Protein 3RLK (pdb70)

Foldseek 3Di:
DDDDDDDFWADDDFADAKAKAPAWWWDFDAFPAAADPVRNATATATHTDDIDIFRHDVVSFFDQDAALCVVVLPVPAAFTHTPDPFKHWADLPVCFDPVVVVPPLFPKHWYFYDDDVRDIFIWGQAPSGRTTGGSCQQRDRPQQKTFMWGATHCPPNSDDDSDNVPHGCVRINTRGIDRTDGD

Structure (mmCIF, N/CA/C/O backbone):
data_3RLK
#
_entry.id   3RLK
#
_cell.length_a   44.010
_cell.length_b   49.120
_cell.length_c   44.260
_cell.angle_alpha   90.00
_cell.angle_beta   118.41
_cell.angle_gamma   90.00
#
_symmetry.space_group_name_H-M   'P 1 21 1'
#
loop_
_entity.id
_entity.type
_entity.pdbx_description
1 polymer 'A1 protein'
2 non-polymer 'TETRAETHYLENE GLYCOL'
3 water water
#
loop_
_atom_site.group_PDB
_atom_site.id
_atom_site.type_symbol
_atom_site.label_atom_id
_atom_site.label_alt_id
_atom_site.label_comp_id
_atom_site.label_asym_id
_atom_site.label_entity_id
_atom_site.label_seq_id
_atom_site.pdbx_PDB_ins_code
_atom_site.Cartn_x
_atom_site.Cartn_y
_atom_site.Cartn_z
_atom_site.occupancy
_atom_site.B_iso_or_equiv
_atom_site.auth_seq_id
_atom_site.auth_comp_id
_atom_site.auth_asym_id
_atom_site.auth_atom_id
_atom_site.pdbx_PDB_model_num
ATOM 1 N N . PRO A 1 10 ? -0.052 -28.657 14.936 1.00 32.85 146 PRO A N 1
ATOM 2 C CA . PRO A 1 10 ? -0.795 -27.502 14.355 1.00 32.28 146 PRO A CA 1
ATOM 3 C C . PRO A 1 10 ? 0.166 -26.639 13.568 1.00 30.66 146 PRO A C 1
ATOM 4 O O . PRO A 1 10 ? 1.231 -26.309 14.108 1.00 30.91 146 PRO A O 1
ATOM 8 N N . ASP A 1 11 ? -0.174 -26.302 12.312 1.00 29.21 147 ASP A N 1
ATOM 9 C CA . ASP A 1 11 ? 0.698 -25.483 11.425 1.00 28.43 147 ASP A CA 1
ATOM 10 C C . ASP A 1 11 ? 1.062 -24.137 12.032 1.00 26.30 147 ASP A C 1
ATOM 11 O O . ASP A 1 11 ? 0.311 -23.619 12.868 1.00 26.08 147 ASP A O 1
ATOM 16 N N . PRO A 1 12 ? 2.211 -23.543 11.622 1.00 24.37 148 PRO A N 1
ATOM 17 C CA . PRO A 1 12 ? 2.409 -22.178 12.146 1.00 23.52 148 PRO A CA 1
ATOM 18 C C . PRO A 1 12 ? 1.500 -21.211 11.434 1.00 21.99 148 PRO A C 1
ATOM 19 O O . PRO A 1 12 ? 1.038 -21.491 10.303 1.00 19.88 148 PRO A O 1
ATOM 23 N N . VAL A 1 13 ? 1.267 -20.100 12.124 1.00 22.70 149 VAL A N 1
ATOM 24 C CA . VAL A 1 13 ? 0.459 -18.986 11.665 1.00 23.18 149 VAL A CA 1
ATOM 25 C C . VAL A 1 13 ? 1.177 -18.363 10.479 1.00 23.19 149 VAL A C 1
ATOM 26 O O . VAL A 1 13 ? 2.430 -18.246 10.451 1.00 20.82 149 VAL A O 1
ATOM 30 N N . ILE A 1 14 ? 0.377 -18.031 9.466 1.00 23.54 150 ILE A N 1
ATOM 31 C CA . ILE A 1 14 ? 0.893 -17.371 8.299 1.00 23.55 150 ILE A CA 1
ATOM 32 C C . ILE A 1 14 ? 1.009 -15.867 8.639 1.00 23.97 150 ILE A C 1
ATOM 33 O O . ILE A 1 14 ? 0.018 -15.223 9.037 1.00 23.18 150 ILE A O 1
ATOM 38 N N . PRO A 1 15 ? 2.236 -15.325 8.564 1.00 24.05 151 PRO A N 1
ATOM 39 C CA . PRO A 1 15 ? 2.428 -13.856 8.704 1.00 24.14 151 PRO A CA 1
ATOM 40 C C . PRO A 1 15 ? 1.727 -13.027 7.608 1.00 23.48 151 PRO A C 1
ATOM 41 O O . PRO A 1 15 ? 1.602 -13.495 6.470 1.00 23.77 151 PRO A O 1
ATOM 45 N N . ASP A 1 16 ? 1.287 -11.811 7.942 1.00 21.53 152 ASP A N 1
ATOM 46 C CA . ASP A 1 16 ? 0.776 -10.871 6.940 1.00 22.09 152 ASP A CA 1
ATOM 47 C C . ASP A 1 16 ? 1.955 -10.376 6.102 1.00 20.24 152 ASP A C 1
ATOM 48 O O . ASP A 1 16 ? 3.038 -10.232 6.625 1.00 20.18 152 ASP A O 1
ATOM 53 N N . PRO A 1 17 ? 1.758 -10.250 4.797 1.00 20.11 153 PRO A N 1
ATOM 54 C CA . PRO A 1 17 ? 2.829 -9.911 3.828 1.00 18.58 153 PRO A CA 1
ATOM 55 C C . PRO A 1 17 ? 3.217 -8.456 3.964 1.00 16.95 153 PRO A C 1
ATOM 56 O O . PRO A 1 17 ? 2.406 -7.645 4.404 1.00 16.19 153 PRO A O 1
ATOM 60 N N . PRO A 1 18 ? 4.479 -8.111 3.644 1.00 15.40 154 PRO A N 1
ATOM 61 C CA . PRO A 1 18 ? 4.934 -6.754 3.920 1.00 15.68 154 PRO A CA 1
ATOM 62 C C . PRO A 1 18 ? 4.310 -5.804 2.901 1.00 16.11 154 PRO A C 1
ATOM 63 O O . PRO A 1 18 ? 3.750 -6.237 1.872 1.00 17.58 154 PRO A O 1
ATOM 67 N N . ILE A 1 19 ? 4.408 -4.511 3.181 1.00 15.38 155 ILE A N 1
ATOM 68 C CA . ILE A 1 19 ? 3.888 -3.478 2.281 1.00 14.86 155 ILE A CA 1
ATOM 69 C C . ILE A 1 19 ? 5.025 -2.938 1.402 1.00 16.38 155 ILE A C 1
ATOM 70 O O . ILE A 1 19 ? 6.128 -2.714 1.911 1.00 16.12 155 ILE A O 1
ATOM 75 N N . ASP A 1 20 ? 4.783 -2.748 0.105 1.00 17.19 156 ASP A N 1
ATOM 76 C CA . ASP A 1 20 ? 5.882 -2.320 -0.779 1.00 18.27 156 ASP A CA 1
ATOM 77 C C . ASP A 1 20 ? 5.787 -0.836 -1.154 1.00 17.48 156 ASP A C 1
ATOM 78 O O . ASP A 1 20 ? 4.701 -0.335 -1.351 1.00 17.11 156 ASP A O 1
ATOM 83 N N . PRO A 1 21 ? 6.940 -0.138 -1.247 1.00 16.97 157 PRO A N 1
ATOM 84 C CA . PRO A 1 21 ? 6.794 1.264 -1.591 1.00 18.34 157 PRO A CA 1
ATOM 85 C C . PRO A 1 21 ? 6.289 1.413 -3.034 1.00 19.42 157 PRO A C 1
ATOM 86 O O . PRO A 1 21 ? 6.494 0.502 -3.816 1.00 20.83 157 PRO A O 1
ATOM 90 N N . PRO A 1 22 ? 5.583 2.510 -3.359 1.00 20.09 158 PRO A N 1
ATOM 91 C CA . PRO A 1 22 ? 5.094 2.772 -4.717 1.00 21.05 158 PRO A CA 1
ATOM 92 C C . PRO A 1 22 ? 6.318 3.092 -5.604 1.00 21.60 158 PRO A C 1
ATOM 93 O O . PRO A 1 22 ? 7.380 3.488 -5.108 1.00 21.98 158 PRO A O 1
ATOM 97 N N . PRO A 1 23 ? 6.188 2.903 -6.923 1.00 22.26 159 PRO A N 1
ATOM 98 C CA . PRO A 1 23 ? 7.391 3.196 -7.722 1.00 20.93 159 PRO A CA 1
ATOM 99 C C . PRO A 1 23 ? 7.616 4.689 -7.808 1.00 18.98 159 PRO A C 1
ATOM 100 O O . PRO A 1 23 ? 6.699 5.481 -7.587 1.00 18.00 159 PRO A O 1
ATOM 104 N N . GLY A 1 24 ? 8.824 5.049 -8.184 1.00 17.99 160 GLY A N 1
ATOM 105 C CA . GLY A 1 24 ? 9.157 6.454 -8.351 1.00 16.04 160 GLY A CA 1
ATOM 106 C C . GLY A 1 24 ? 8.812 6.832 -9.782 1.00 17.07 160 GLY A C 1
ATOM 107 O O . GLY A 1 24 ? 8.826 5.996 -10.689 1.00 16.60 160 GLY A O 1
ATOM 108 N N . THR A 1 25 ? 8.521 8.114 -9.960 1.00 17.21 161 THR A N 1
ATOM 109 C CA . THR A 1 25 ? 8.248 8.678 -11.273 1.00 17.46 161 THR A CA 1
ATOM 110 C C . THR A 1 25 ? 9.347 9.572 -11.821 1.00 17.07 161 THR A C 1
ATOM 111 O O . THR A 1 25 ? 9.152 10.217 -12.872 1.00 18.86 161 THR A O 1
ATOM 115 N N . GLY A 1 26 ? 10.481 9.643 -11.123 1.00 15.83 162 GLY A N 1
ATOM 116 C CA . GLY A 1 26 ? 11.606 10.513 -11.598 1.00 14.94 162 GLY A CA 1
ATOM 117 C C . GLY A 1 26 ? 12.881 10.229 -10.845 1.00 15.18 162 GLY A C 1
ATOM 118 O O . GLY A 1 26 ? 13.030 9.190 -10.185 1.00 13.32 162 GLY A O 1
ATOM 119 N N . LYS A 1 27 ? 13.813 11.170 -10.903 1.00 15.37 163 LYS A N 1
ATOM 120 C CA . LYS A 1 27 ? 15.106 11.018 -10.151 1.00 14.49 163 LYS A CA 1
ATOM 121 C C . LYS A 1 27 ? 15.280 12.332 -9.341 1.00 13.03 163 LYS A C 1
ATOM 122 O O . LYS A 1 27 ? 14.694 13.394 -9.657 1.00 14.52 163 LYS A O 1
ATOM 128 N N . TYR A 1 28 ? 16.091 12.265 -8.313 1.00 11.62 164 TYR A N 1
ATOM 129 C CA . TYR A 1 28 ? 16.344 13.433 -7.441 1.00 10.92 164 TYR A CA 1
ATOM 130 C C . TYR A 1 28 ? 17.761 13.281 -6.870 1.00 11.58 164 TYR A C 1
ATOM 131 O O . TYR A 1 28 ? 18.079 12.297 -6.162 1.00 11.00 164 TYR A O 1
ATOM 140 N N . THR A 1 29 ? 18.609 14.269 -7.146 1.00 12.84 165 THR A N 1
ATOM 141 C CA . THR A 1 29 ? 19.984 14.278 -6.614 1.00 14.12 165 THR A CA 1
ATOM 142 C C . THR A 1 29 ? 19.980 14.587 -5.122 1.00 14.01 165 THR A C 1
ATOM 143 O O . THR A 1 29 ? 19.317 15.564 -4.696 1.00 13.45 165 THR A O 1
ATOM 147 N N . CYS A 1 30 ? 20.639 13.737 -4.335 1.00 13.41 166 CYS A N 1
ATOM 148 C CA . CYS A 1 30 ? 20.776 13.960 -2.910 1.00 14.16 166 CYS A CA 1
ATOM 149 C C . CYS A 1 30 ? 21.347 15.367 -2.695 1.00 12.53 166 CYS A C 1
ATOM 150 O O . CYS A 1 30 ? 22.401 15.716 -3.256 1.00 12.07 166 CYS A O 1
ATOM 153 N N . PRO A 1 31 ? 20.640 16.206 -1.956 1.00 13.08 167 PRO A N 1
ATOM 154 C CA . PRO A 1 31 ? 20.981 17.606 -1.892 1.00 12.73 167 PRO A CA 1
ATOM 155 C C . PRO A 1 31 ? 22.047 17.966 -0.856 1.00 13.71 167 PRO A C 1
ATOM 156 O O . PRO A 1 31 ? 22.368 19.130 -0.685 1.00 17.33 167 PRO A O 1
ATOM 160 N N . PHE A 1 32 ? 22.610 16.976 -0.183 1.00 10.65 168 PHE A N 1
ATOM 161 C CA . PHE A 1 32 ? 23.712 17.184 0.732 1.00 10.31 168 PHE A CA 1
ATOM 162 C C . PHE A 1 32 ? 24.883 16.365 0.276 1.00 10.42 168 PHE A C 1
ATOM 163 O O . PHE A 1 32 ? 24.714 15.456 -0.567 1.00 10.29 168 PHE A O 1
ATOM 171 N N . ALA A 1 33 ? 26.070 16.744 0.766 1.00 11.08 169 ALA A N 1
ATOM 172 C CA . ALA A 1 33 ? 27.274 16.026 0.426 1.00 10.45 169 ALA A CA 1
ATOM 173 C C . ALA A 1 33 ? 27.109 14.560 0.807 1.00 8.89 169 ALA A C 1
ATOM 174 O O . ALA A 1 33 ? 26.526 14.169 1.874 1.00 9.93 169 ALA A O 1
ATOM 176 N N . ILE A 1 34 ? 27.632 13.706 -0.058 1.00 11.00 170 ILE A N 1
ATOM 177 C CA . ILE A 1 34 ? 27.672 12.265 0.245 1.00 8.34 170 ILE A CA 1
ATOM 178 C C . ILE A 1 34 ? 29.139 11.680 0.320 1.00 10.82 170 ILE A C 1
ATOM 179 O O . ILE A 1 34 ? 30.020 12.273 -0.283 1.00 9.16 170 ILE A O 1
ATOM 184 N N . TRP A 1 35 ? 29.319 10.541 1.050 1.00 10.79 171 TRP A N 1
ATOM 185 C CA . TRP A 1 35 ? 30.651 10.154 1.541 1.00 10.02 171 TRP A CA 1
ATOM 186 C C . TRP A 1 35 ? 30.785 8.672 1.496 1.00 10.77 171 TRP A C 1
ATOM 187 O O . TRP A 1 35 ? 29.774 7.972 1.493 1.00 11.87 171 TRP A O 1
ATOM 198 N N . SER A 1 36 ? 32.058 8.223 1.506 1.00 11.57 172 SER A N 1
ATOM 199 C CA . SER A 1 36 ? 32.396 6.791 1.702 1.00 12.10 172 SER A CA 1
ATOM 200 C C . SER A 1 36 ? 33.131 6.740 3.047 1.00 11.01 172 SER A C 1
ATOM 201 O O . SER A 1 36 ? 34.091 7.523 3.271 1.00 12.75 172 SER A O 1
ATOM 204 N N . LEU A 1 37 ? 32.682 5.874 3.963 1.00 10.02 173 LEU A N 1
ATOM 205 C CA . LEU A 1 37 ? 33.325 5.644 5.222 1.00 10.74 173 LEU A CA 1
ATOM 206 C C . LEU A 1 37 ? 33.817 4.166 5.301 1.00 12.66 173 LEU A C 1
ATOM 207 O O . LEU A 1 37 ? 33.052 3.301 5.635 1.00 13.50 173 LEU A O 1
ATOM 212 N N . GLU A 1 38 ? 35.087 3.893 4.952 1.00 12.07 174 GLU A N 1
ATOM 213 C CA . GLU A 1 38 ? 35.561 2.506 4.939 1.00 14.43 174 GLU A CA 1
ATOM 214 C C . GLU A 1 38 ? 36.904 2.369 5.632 1.00 13.50 174 GLU A C 1
ATOM 215 O O . GLU A 1 38 ? 37.142 1.335 6.271 1.00 14.71 174 GLU A O 1
ATOM 221 N N . GLU A 1 39 ? 37.739 3.391 5.510 1.00 15.15 175 GLU A N 1
ATOM 222 C CA . GLU A 1 39 ? 39.081 3.405 6.118 1.00 17.16 175 GLU A CA 1
ATOM 223 C C . GLU A 1 39 ? 38.927 3.750 7.586 1.00 16.23 175 GLU A C 1
ATOM 224 O O . GLU A 1 39 ? 38.226 4.728 7.945 1.00 14.85 175 GLU A O 1
ATOM 230 N N . VAL A 1 40 ? 39.543 2.951 8.447 1.00 14.01 176 VAL A N 1
ATOM 231 C CA . VAL A 1 40 ? 39.435 3.243 9.874 1.00 14.01 176 VAL A CA 1
ATOM 232 C C . VAL A 1 40 ? 40.401 4.300 10.399 1.00 14.94 176 VAL A C 1
ATOM 233 O O . VAL A 1 40 ? 41.641 4.201 10.250 1.00 16.21 176 VAL A O 1
ATOM 237 N N . TYR A 1 41 ? 39.833 5.290 11.064 1.00 14.59 177 TYR A N 1
ATOM 238 C CA . TYR A 1 41 ? 40.595 6.301 11.761 1.00 16.04 177 TYR A CA 1
ATOM 239 C C . TYR A 1 41 ? 40.999 5.890 13.172 1.00 17.45 177 TYR A C 1
ATOM 240 O O . TYR A 1 41 ? 42.175 6.062 13.580 1.00 16.72 177 TYR A O 1
ATOM 249 N N . GLU A 1 42 ? 40.054 5.329 13.931 1.00 16.02 178 GLU A N 1
ATOM 250 C CA . GLU A 1 42 ? 40.383 4.819 15.237 1.00 17.56 178 GLU A CA 1
ATOM 251 C C . GLU A 1 42 ? 39.531 3.561 15.467 1.00 17.13 178 GLU A C 1
ATOM 252 O O . GLU A 1 42 ? 38.331 3.624 15.240 1.00 16.58 178 GLU A O 1
ATOM 258 N N . PRO A 1 43 ? 40.149 2.438 15.901 1.00 17.19 179 PRO A N 1
ATOM 259 C CA . PRO A 1 43 ? 39.462 1.216 16.275 1.00 17.67 179 PRO A CA 1
ATOM 260 C C . PRO A 1 43 ? 38.464 1.466 17.436 1.00 17.55 179 PRO A C 1
ATOM 261 O O . PRO A 1 43 ? 38.642 2.443 18.163 1.00 16.51 179 PRO A O 1
ATOM 265 N N . PRO A 1 44 ? 37.462 0.579 17.603 1.00 16.45 180 PRO A N 1
ATOM 266 C CA . PRO A 1 44 ? 36.598 0.630 18.796 1.00 17.85 180 PRO A CA 1
ATOM 267 C C . PRO A 1 44 ? 37.408 0.534 20.084 1.00 19.11 180 PRO A C 1
ATOM 268 O O . PRO A 1 44 ? 38.469 -0.120 20.143 1.00 18.20 180 PRO A O 1
ATOM 272 N N . THR A 1 45 ? 36.901 1.205 21.093 1.00 18.62 181 THR A N 1
ATOM 273 C CA . THR A 1 45 ? 37.406 1.114 22.450 1.00 21.01 181 THR A CA 1
ATOM 274 C C . THR A 1 45 ? 36.323 0.459 23.326 1.00 22.18 181 THR A C 1
ATOM 275 O O . THR A 1 45 ? 35.198 0.263 22.883 1.00 21.62 181 THR A O 1
ATOM 279 N N . LYS A 1 46 ? 36.654 0.137 24.582 1.00 24.73 182 LYS A N 1
ATOM 280 C CA . LYS A 1 46 ? 35.632 -0.415 25.501 1.00 26.17 182 LYS A CA 1
ATOM 281 C C . LYS A 1 46 ? 34.402 0.462 25.739 1.00 24.55 182 LYS A C 1
ATOM 282 O O . LYS A 1 46 ? 33.271 -0.035 25.878 1.00 26.52 182 LYS A O 1
ATOM 288 N N . ASN A 1 47 ? 34.614 1.767 25.825 1.00 23.01 183 ASN A N 1
ATOM 289 C CA . ASN A 1 47 ? 33.513 2.718 25.997 1.00 21.40 183 ASN A CA 1
ATOM 290 C C . ASN A 1 47 ? 32.854 3.185 24.684 1.00 20.55 183 ASN A C 1
ATOM 291 O O . ASN A 1 47 ? 31.722 3.680 24.674 1.00 18.03 183 ASN A O 1
ATOM 296 N N . ARG A 1 48 ? 33.576 3.022 23.591 1.00 17.84 184 ARG A N 1
ATOM 297 C CA . ARG A 1 48 ? 33.026 3.356 22.270 1.00 20.20 184 ARG A CA 1
ATOM 298 C C . ARG A 1 48 ? 33.149 2.151 21.326 1.00 19.50 184 ARG A C 1
ATOM 299 O O . ARG A 1 48 ? 34.173 1.972 20.668 1.00 21.50 184 ARG A O 1
ATOM 307 N N . PRO A 1 49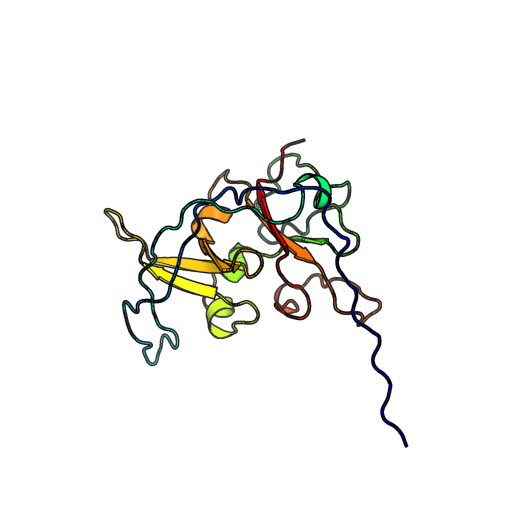 ? 32.108 1.311 21.281 1.00 20.51 185 PRO A N 1
ATOM 308 C CA . PRO A 1 49 ? 32.246 -0.016 20.685 1.00 20.77 185 PRO A CA 1
ATOM 309 C C . PRO A 1 49 ? 32.158 0.020 19.154 1.00 20.08 185 PRO A C 1
ATOM 310 O O . PRO A 1 49 ? 31.860 -0.988 18.561 1.00 21.79 185 PRO A O 1
ATOM 314 N N . TRP A 1 50 ? 32.433 1.167 18.544 1.00 18.30 186 TRP A N 1
ATOM 315 C CA . TRP A 1 50 ? 32.368 1.292 17.058 1.00 16.10 186 TRP A CA 1
ATOM 316 C C . TRP A 1 50 ? 33.630 2.020 16.577 1.00 15.84 186 TRP A C 1
ATOM 317 O O . TRP A 1 50 ? 34.147 2.841 17.303 1.00 16.14 186 TRP A O 1
ATOM 328 N N . PRO A 1 51 ? 34.095 1.739 15.335 1.00 15.78 187 PRO A N 1
ATOM 329 C CA . PRO A 1 51 ? 35.262 2.473 14.907 1.00 15.58 187 PRO A CA 1
ATOM 330 C C . PRO A 1 51 ? 34.908 3.913 14.618 1.00 14.58 187 PRO A C 1
ATOM 331 O O . PRO A 1 51 ? 33.722 4.271 14.469 1.00 13.26 187 PRO A O 1
ATOM 335 N N . ILE A 1 52 ? 35.909 4.738 14.402 1.00 12.29 188 ILE A N 1
ATOM 336 C CA . ILE A 1 52 ? 35.660 6.013 13.701 1.00 13.49 188 ILE A CA 1
ATOM 337 C C . ILE A 1 52 ? 36.338 5.840 12.371 1.00 13.48 188 ILE A C 1
ATOM 338 O O . ILE A 1 52 ? 37.515 5.408 12.301 1.00 16.27 188 ILE A O 1
ATOM 343 N N . TYR A 1 53 ? 35.624 6.220 11.336 1.00 11.01 189 TYR A N 1
ATOM 344 C CA . TYR A 1 53 ? 36.152 6.169 9.973 1.00 12.93 189 TYR A CA 1
ATOM 345 C C . TYR A 1 53 ? 36.631 7.545 9.510 1.00 12.35 189 TYR A C 1
ATOM 346 O O . TYR A 1 53 ? 36.256 8.620 10.027 1.00 13.91 189 TYR A O 1
ATOM 355 N N . ASN A 1 54 ? 37.478 7.489 8.507 1.00 12.03 190 ASN A N 1
ATOM 356 C CA . ASN A 1 54 ? 37.807 8.666 7.751 1.00 11.81 190 ASN A CA 1
ATOM 357 C C . ASN A 1 54 ? 36.756 8.786 6.671 1.00 10.15 190 ASN A C 1
ATOM 358 O O . ASN A 1 54 ? 36.582 7.856 5.861 1.00 12.88 190 ASN A O 1
ATOM 363 N N . ALA A 1 55 ? 36.051 9.920 6.625 1.00 10.49 191 ALA A N 1
ATOM 364 C CA . ALA A 1 55 ? 35.091 10.180 5.574 1.00 12.10 191 ALA A CA 1
ATOM 365 C C . ALA A 1 55 ? 35.696 10.663 4.287 1.00 13.65 191 ALA A C 1
ATOM 366 O O . ALA A 1 55 ? 36.412 11.663 4.311 1.00 12.45 191 ALA A O 1
ATOM 368 N N . VAL A 1 56 ? 35.424 9.966 3.175 1.00 12.14 192 VAL A N 1
ATOM 369 C CA . VAL A 1 56 ? 35.899 10.404 1.854 1.00 13.43 192 VAL A CA 1
ATOM 370 C C . VAL A 1 56 ? 34.745 10.897 0.971 1.00 12.96 192 VAL A C 1
ATOM 371 O O . VAL A 1 56 ? 33.781 10.167 0.766 1.00 12.53 192 VAL A O 1
ATOM 375 N N . GLU A 1 57 ? 34.831 12.129 0.458 1.00 12.15 193 GLU A N 1
ATOM 376 C CA . GLU A 1 57 ? 33.697 12.691 -0.376 1.00 12.19 193 GLU A CA 1
ATOM 377 C C . GLU A 1 57 ? 33.517 11.990 -1.746 1.00 13.05 193 GLU A C 1
ATOM 378 O O . GLU A 1 57 ? 34.493 11.630 -2.428 1.00 13.06 193 GLU A O 1
ATOM 384 N N . LEU A 1 58 ? 32.266 11.730 -2.107 1.00 10.77 194 LEU A N 1
ATOM 385 C CA . LEU A 1 58 ? 31.898 11.211 -3.415 1.00 10.62 194 LEU A CA 1
ATOM 386 C C . LEU A 1 58 ? 31.249 12.287 -4.279 1.00 10.22 194 LEU A C 1
ATOM 387 O O . LEU A 1 58 ? 30.709 13.314 -3.754 1.00 14.08 194 LEU A O 1
ATOM 392 N N . GLN A 1 59 ? 31.262 12.092 -5.600 1.00 11.46 195 GLN A N 1
ATOM 393 C CA . GLN A 1 59 ? 30.546 13.007 -6.423 1.00 9.48 195 GLN A CA 1
ATOM 394 C C . GLN A 1 59 ? 29.020 12.770 -6.166 1.00 10.17 195 GLN A C 1
ATOM 395 O O . GLN A 1 59 ? 28.635 11.716 -5.724 1.00 10.07 195 GLN A O 1
ATOM 401 N N . PRO A 1 60 ? 28.184 13.779 -6.391 1.00 11.82 196 PRO A N 1
ATOM 402 C CA . PRO A 1 60 ? 26.739 13.634 -6.176 1.00 11.87 196 PRO A CA 1
ATOM 403 C C . PRO A 1 60 ? 26.073 12.465 -6.916 1.00 11.63 196 PRO A C 1
ATOM 404 O O . PRO A 1 60 ? 26.484 12.064 -8.047 1.00 10.79 196 PRO A O 1
ATOM 408 N N . ARG A 1 61 ? 24.981 11.967 -6.339 1.00 10.91 197 ARG A N 1
ATOM 409 C CA . ARG A 1 61 ? 24.277 10.798 -6.920 1.00 10.49 197 ARG A CA 1
ATOM 410 C C . ARG A 1 61 ? 22.786 11.086 -6.868 1.00 12.33 197 ARG A C 1
ATOM 411 O O . ARG A 1 61 ? 22.359 11.872 -6.027 1.00 14.08 197 ARG A O 1
ATOM 419 N N . GLU A 1 62 ? 22.006 10.379 -7.685 1.00 12.88 198 GLU A N 1
ATOM 420 C CA . GLU A 1 62 ? 20.518 10.497 -7.713 1.00 13.94 198 GLU A CA 1
ATOM 421 C C . GLU A 1 62 ? 19.779 9.281 -7.098 1.00 12.74 198 GLU A C 1
ATOM 422 O O . GLU A 1 62 ? 20.101 8.147 -7.404 1.00 12.83 198 GLU A O 1
ATOM 428 N N . PHE A 1 63 ? 18.772 9.545 -6.244 1.00 13.95 199 PHE A N 1
ATOM 429 C CA . PHE A 1 63 ? 17.724 8.569 -5.906 1.00 14.95 199 PHE A CA 1
ATOM 430 C C . PHE A 1 63 ? 16.755 8.376 -7.088 1.00 15.25 199 PHE A C 1
ATOM 431 O O . PHE A 1 63 ? 16.578 9.266 -7.942 1.00 16.50 199 PHE A O 1
ATOM 439 N N . ASP A 1 64 ? 16.158 7.176 -7.154 1.00 15.19 200 ASP A N 1
ATOM 440 C CA . ASP A 1 64 ? 15.249 6.839 -8.244 1.00 17.00 200 ASP A CA 1
ATOM 441 C C . ASP A 1 64 ? 13.821 7.130 -7.781 1.00 16.08 200 ASP A C 1
ATOM 442 O O . ASP A 1 64 ? 12.944 6.261 -7.858 1.00 16.42 200 ASP A O 1
ATOM 447 N N . VAL A 1 65 ? 13.628 8.310 -7.216 1.00 15.47 201 VAL A N 1
ATOM 448 C CA . VAL A 1 65 ? 12.261 8.865 -7.015 1.00 14.84 201 VAL A CA 1
ATOM 449 C C . VAL A 1 65 ? 12.336 10.313 -7.412 1.00 15.87 201 VAL A C 1
ATOM 450 O O . VAL A 1 65 ? 13.466 10.893 -7.290 1.00 15.04 201 VAL A O 1
ATOM 454 N N . ALA A 1 66 ? 11.197 10.906 -7.852 1.00 14.16 202 ALA A N 1
ATOM 455 C CA . ALA A 1 66 ? 11.084 12.381 -8.023 1.00 14.78 202 ALA A CA 1
ATOM 456 C C . ALA A 1 66 ? 10.820 12.981 -6.650 1.00 14.37 202 ALA A C 1
ATOM 457 O O . ALA A 1 66 ? 10.169 12.359 -5.799 1.00 12.83 202 ALA A O 1
ATOM 459 N N . LEU A 1 67 ? 11.299 14.207 -6.424 1.00 13.50 203 LEU A N 1
ATOM 460 C CA . LEU A 1 67 ? 10.903 14.861 -5.178 1.00 11.72 203 LEU A CA 1
ATOM 461 C C . LEU A 1 67 ? 9.403 14.812 -5.014 1.00 12.88 203 LEU A C 1
ATOM 462 O O . LEU A 1 67 ? 8.936 14.496 -3.895 1.00 14.50 203 LEU A O 1
ATOM 467 N N . LYS A 1 68 ? 8.648 15.119 -6.064 1.00 13.46 204 LYS A N 1
ATOM 468 C CA . LYS A 1 68 ? 7.177 15.200 -5.842 1.00 15.77 204 LYS A CA 1
ATOM 469 C C . LYS A 1 68 ? 6.619 13.841 -5.377 1.00 16.54 204 LYS A C 1
ATOM 470 O O . LYS A 1 68 ? 5.549 13.821 -4.746 1.00 14.92 204 LYS A O 1
ATOM 476 N N . ASP A 1 69 ? 7.320 12.727 -5.639 1.00 14.61 205 ASP A N 1
ATOM 477 C CA . ASP A 1 69 ? 6.778 11.418 -5.187 1.00 14.72 205 ASP A CA 1
ATOM 478 C C . ASP A 1 69 ? 6.619 11.306 -3.671 1.00 14.85 205 ASP A C 1
ATOM 479 O O . ASP A 1 69 ? 5.761 10.541 -3.172 1.00 15.61 205 ASP A O 1
ATOM 484 N N . LEU A 1 70 ? 7.456 12.062 -2.957 1.00 12.79 206 LEU A N 1
ATOM 485 C CA . LEU A 1 70 ? 7.510 11.987 -1.499 1.00 11.51 206 LEU A CA 1
ATOM 486 C C . LEU A 1 70 ? 6.700 13.050 -0.807 1.00 11.43 206 LEU A C 1
ATOM 487 O O . LEU A 1 70 ? 6.679 13.057 0.443 1.00 10.54 206 LEU A O 1
ATOM 492 N N . LEU A 1 71 ? 6.119 13.973 -1.604 1.00 10.68 207 LEU A N 1
ATOM 493 C CA . LEU A 1 71 ? 5.401 15.132 -1.099 1.00 11.64 207 LEU A CA 1
ATOM 494 C C . LEU A 1 71 ? 3.872 14.970 -1.277 1.00 12.37 207 LEU A C 1
ATOM 495 O O . LEU A 1 71 ? 3.414 14.154 -2.068 1.00 14.32 207 LEU A O 1
ATOM 500 N N . GLY A 1 72 ? 3.105 15.631 -0.431 1.00 13.41 208 GLY A N 1
ATOM 501 C CA . GLY A 1 72 ? 1.660 15.554 -0.591 1.00 14.03 208 GLY A CA 1
ATOM 502 C C . GLY A 1 72 ? 1.048 16.445 0.427 1.00 15.54 208 GLY A C 1
ATOM 503 O O . GLY A 1 72 ? 1.645 17.483 0.783 1.00 14.18 208 GLY A O 1
ATOM 504 N N . ASN A 1 73 ? -0.148 16.064 0.889 1.00 13.78 209 ASN A N 1
ATOM 505 C CA . ASN A 1 73 ? -0.831 16.905 1.866 1.00 16.04 209 ASN A CA 1
ATOM 506 C C . ASN A 1 73 ? -1.007 16.403 3.313 1.00 17.13 209 ASN A C 1
ATOM 507 O O . ASN A 1 73 ? -1.836 16.944 4.101 1.00 16.59 209 ASN A O 1
ATOM 512 N N . THR A 1 74 ? -0.240 15.387 3.691 1.00 14.87 210 THR A N 1
ATOM 513 C CA . THR A 1 74 ? -0.327 14.872 5.045 1.00 16.92 210 THR A CA 1
ATOM 514 C C . THR A 1 74 ? 0.781 15.469 5.964 1.00 16.67 210 THR A C 1
ATOM 515 O O . THR A 1 74 ? 1.749 16.084 5.471 1.00 16.85 210 THR A O 1
ATOM 519 N N . LYS A 1 75 ? 0.640 15.314 7.279 1.00 15.98 211 LYS A N 1
ATOM 520 C CA . LYS A 1 75 ? 1.606 15.959 8.149 1.00 17.27 211 LYS A CA 1
ATOM 521 C C . LYS A 1 75 ? 2.929 15.160 8.312 1.00 16.53 211 LYS A C 1
ATOM 522 O O . LYS A 1 75 ? 2.894 13.962 8.458 1.00 14.98 211 LYS A O 1
ATOM 528 N N . TRP A 1 76 ? 4.076 15.845 8.309 1.00 15.72 212 TRP A N 1
ATOM 529 C CA . TRP A 1 76 ? 5.317 15.194 8.700 1.00 14.63 212 TRP A CA 1
ATOM 530 C C . TRP A 1 76 ? 5.257 14.950 10.210 1.00 14.93 212 TRP A C 1
ATOM 531 O O . TRP A 1 76 ? 4.614 15.755 10.936 1.00 14.28 212 TRP A O 1
ATOM 542 N N . ARG A 1 77 ? 5.936 13.886 10.690 1.00 13.56 213 ARG A N 1
ATOM 543 C CA . ARG A 1 77 ? 6.102 13.642 12.131 1.00 13.58 213 ARG A CA 1
ATOM 544 C C . ARG A 1 77 ? 6.841 14.827 12.783 1.00 13.28 213 ARG A C 1
ATOM 545 O O . ARG A 1 77 ? 6.500 15.196 13.878 1.00 14.35 213 ARG A O 1
ATOM 553 N N . ASP A 1 78 ? 7.880 15.361 12.109 1.00 13.65 214 ASP A N 1
ATOM 554 C CA . ASP A 1 78 ? 8.657 16.523 12.585 1.00 12.80 214 ASP A CA 1
ATOM 555 C C . ASP A 1 78 ? 9.131 16.245 14.013 1.00 13.87 214 ASP A C 1
ATOM 556 O O . ASP A 1 78 ? 8.940 17.037 14.891 1.00 12.55 214 ASP A O 1
ATOM 561 N N . TRP A 1 79 ? 9.769 15.076 14.197 1.00 14.33 215 TRP A N 1
ATOM 562 C CA . TRP A 1 79 ? 10.138 14.536 15.502 1.00 14.98 215 TRP A CA 1
ATOM 563 C C . TRP A 1 79 ? 10.939 15.530 16.342 1.00 15.35 215 TRP A C 1
ATOM 564 O O . TRP A 1 79 ? 10.682 15.684 17.561 1.00 15.21 215 TRP A O 1
ATOM 575 N N . ASP A 1 80 ? 11.888 16.230 15.700 1.00 14.47 216 ASP A N 1
ATOM 576 C CA . ASP A 1 80 ? 12.816 17.140 16.371 1.00 15.73 216 ASP A CA 1
ATOM 577 C C . ASP A 1 80 ? 12.462 18.620 16.186 1.00 16.03 216 ASP A C 1
ATOM 578 O O . ASP A 1 80 ? 13.299 19.512 16.456 1.00 15.56 216 ASP A O 1
ATOM 583 N N . SER A 1 81 ? 11.232 18.889 15.707 1.00 16.24 217 SER A N 1
ATOM 584 C CA . SER A 1 81 ? 10.710 20.256 15.486 1.00 17.06 217 SER A CA 1
ATOM 585 C C . SER A 1 81 ? 11.478 21.129 14.492 1.00 16.20 217 SER A C 1
ATOM 586 O O . SER A 1 81 ? 11.310 22.349 14.460 1.00 17.81 217 SER A O 1
ATOM 589 N N . ARG A 1 82 ? 12.305 20.530 13.651 1.00 15.17 218 ARG A N 1
ATOM 590 C CA . ARG A 1 82 ? 13.091 21.355 12.713 1.00 14.81 218 ARG A CA 1
ATOM 591 C C . ARG A 1 82 ? 12.260 22.031 11.620 1.00 15.33 218 ARG A C 1
ATOM 592 O O . ARG A 1 82 ? 12.732 22.969 10.922 1.00 15.21 218 ARG A O 1
ATOM 600 N N . LEU A 1 83 ? 11.041 21.500 11.423 1.00 15.00 219 LEU A N 1
ATOM 601 C CA . LEU A 1 83 ? 10.139 21.992 10.378 1.00 15.54 219 LEU A CA 1
ATOM 602 C C . LEU A 1 83 ? 9.013 22.812 10.944 1.00 16.97 219 LEU A C 1
ATOM 603 O O . LEU A 1 83 ? 8.119 23.221 10.215 1.00 17.80 219 LEU A O 1
ATOM 608 N N . SER A 1 84 ? 9.032 23.050 12.251 1.00 18.22 220 SER A N 1
ATOM 609 C CA . SER A 1 84 ? 7.884 23.720 12.860 1.00 17.50 220 SER A CA 1
ATOM 610 C C . SER A 1 84 ? 7.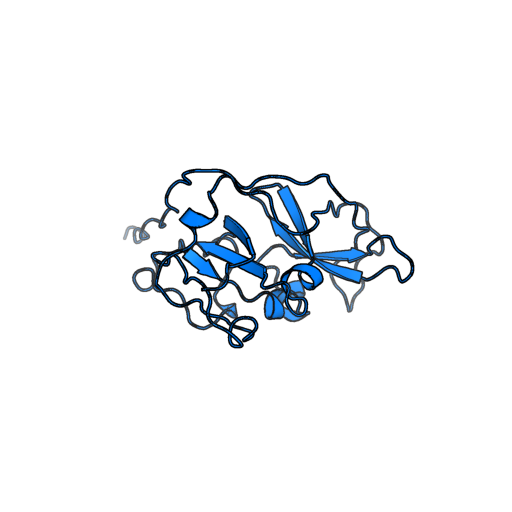837 25.239 12.697 1.00 17.39 220 SER A C 1
ATOM 611 O O . SER A 1 84 ? 6.853 25.845 13.052 1.00 16.85 220 SER A O 1
ATOM 614 N N . TYR A 1 85 ? 8.900 25.838 12.171 1.00 17.75 221 TYR A N 1
ATOM 615 C CA . TYR A 1 85 ? 9.082 27.279 12.238 1.00 15.87 221 TYR A CA 1
ATOM 616 C C . TYR A 1 85 ? 8.397 28.024 11.073 1.00 16.21 221 TYR A C 1
ATOM 617 O O . TYR A 1 85 ? 8.291 29.242 11.068 1.00 16.26 221 TYR A O 1
ATOM 626 N N . THR A 1 86 ? 7.959 27.281 10.064 1.00 15.83 222 THR A N 1
ATOM 627 C CA . THR A 1 86 ? 7.335 27.863 8.860 1.00 17.32 222 THR A CA 1
ATOM 628 C C . THR A 1 86 ? 6.509 26.806 8.154 1.00 16.97 222 THR A C 1
ATOM 629 O O . THR A 1 86 ? 6.507 25.624 8.584 1.00 17.52 222 THR A O 1
ATOM 633 N N . THR A 1 87 ? 5.778 27.234 7.124 1.00 17.26 223 THR A N 1
ATOM 634 C CA . THR A 1 87 ? 4.902 26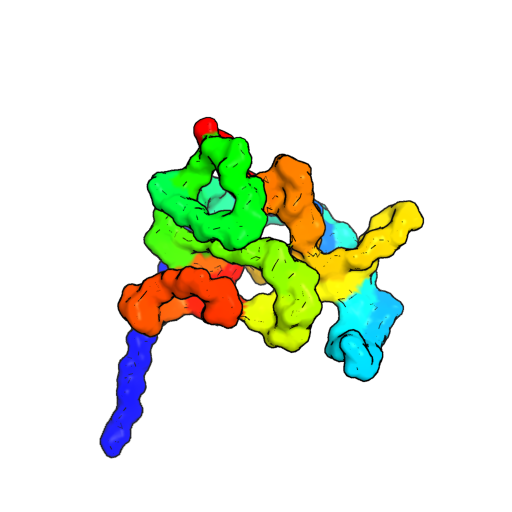.402 6.365 1.00 17.18 223 THR A CA 1
ATOM 635 C C . THR A 1 87 ? 5.650 25.612 5.278 1.00 16.22 223 THR A C 1
ATOM 636 O O . THR A 1 87 ? 6.239 26.212 4.414 1.00 17.27 223 THR A O 1
ATOM 640 N N . PHE A 1 88 ? 5.614 24.286 5.359 1.00 15.12 224 PHE A N 1
ATOM 641 C CA . PHE A 1 88 ? 6.195 23.404 4.317 1.00 14.81 224 PHE A CA 1
ATOM 642 C C . PHE A 1 88 ? 5.182 22.587 3.514 1.00 15.22 224 PHE A C 1
ATOM 643 O O . PHE A 1 88 ? 4.064 22.320 3.967 1.00 15.66 224 PHE A O 1
ATOM 651 N N . ARG A 1 89 ? 5.594 22.202 2.319 1.00 15.59 225 ARG A N 1
ATOM 652 C CA . ARG A 1 89 ? 4.856 21.182 1.597 1.00 16.30 225 ARG A CA 1
ATOM 653 C C . ARG A 1 89 ? 4.796 19.933 2.555 1.00 15.83 225 ARG A C 1
ATOM 654 O O . ARG A 1 89 ? 5.732 19.674 3.344 1.00 15.17 225 ARG A O 1
ATOM 662 N N . GLY A 1 90 ? 3.639 19.287 2.541 1.00 15.11 226 GLY A N 1
ATOM 663 C CA . GLY A 1 90 ? 3.414 18.098 3.318 1.00 16.23 226 GLY A CA 1
ATOM 664 C C . GLY A 1 90 ? 4.067 16.848 2.739 1.00 16.19 226 GLY A C 1
ATOM 665 O O . GLY A 1 90 ? 4.725 16.843 1.680 1.00 15.18 226 GLY A O 1
ATOM 666 N N . CYS A 1 91 ? 3.857 15.783 3.501 1.00 15.66 227 CYS A N 1
ATOM 667 C CA . CYS A 1 91 ? 4.310 14.480 3.137 1.00 15.52 227 CYS A CA 1
ATOM 668 C C . CYS A 1 91 ? 3.294 13.768 2.280 1.00 15.53 227 CYS A C 1
ATOM 669 O O . CYS A 1 91 ? 2.049 13.914 2.486 1.00 14.39 227 CYS A O 1
ATOM 672 N N . ARG A 1 92 ? 3.818 12.920 1.364 1.00 14.30 228 ARG A N 1
ATOM 673 C CA . ARG A 1 92 ? 2.974 12.066 0.554 1.00 14.19 228 ARG A CA 1
ATOM 674 C C . ARG A 1 92 ? 2.103 11.156 1.468 1.00 15.76 228 ARG A C 1
ATOM 675 O O . ARG A 1 92 ? 0.937 10.870 1.190 1.00 16.41 228 ARG A O 1
ATOM 683 N N . GLY A 1 93 ? 2.683 10.743 2.581 1.00 15.15 229 GLY A N 1
ATOM 684 C CA . GLY A 1 93 ? 2.029 9.806 3.478 1.00 16.09 229 GLY A CA 1
ATOM 685 C C . GLY A 1 93 ? 1.794 8.502 2.742 1.00 15.15 229 GLY A C 1
ATOM 686 O O . GLY A 1 93 ? 2.599 8.070 1.856 1.00 16.17 229 GLY A O 1
ATOM 687 N N . ASN A 1 94 ? 0.665 7.880 3.079 1.00 16.62 230 ASN A N 1
ATOM 688 C CA . ASN A 1 94 ? 0.359 6.493 2.687 1.00 18.36 230 ASN A CA 1
ATOM 689 C C . ASN A 1 94 ? 1.579 5.533 2.744 1.00 17.57 230 ASN A C 1
ATOM 690 O O . ASN A 1 94 ? 1.875 4.766 1.784 1.00 18.36 230 ASN A O 1
ATOM 695 N N . GLY A 1 95 ? 2.292 5.612 3.849 1.00 15.43 231 GLY A N 1
ATOM 696 C CA . GLY A 1 95 ? 3.394 4.704 4.085 1.00 12.85 231 GLY A CA 1
ATOM 697 C C . GLY A 1 95 ? 4.711 5.471 4.128 1.00 10.33 231 GLY A C 1
ATOM 698 O O . GLY A 1 95 ? 5.603 5.048 4.859 1.00 10.85 231 GLY A O 1
ATOM 699 N N . TYR A 1 96 ? 4.798 6.589 3.392 1.00 10.63 232 TYR A N 1
ATOM 700 C CA . TYR A 1 96 ? 6.019 7.484 3.446 1.00 9.87 232 TYR A CA 1
ATOM 701 C C . TYR A 1 96 ? 5.943 8.274 4.733 1.00 10.20 232 TYR A C 1
ATOM 702 O O . TYR A 1 96 ? 4.846 8.655 5.141 1.00 10.71 232 TYR A O 1
ATOM 711 N N . ILE A 1 97 ? 7.086 8.502 5.359 1.00 9.10 233 ILE A N 1
ATOM 712 C CA . ILE A 1 97 ? 7.147 9.181 6.648 1.00 11.16 233 ILE A CA 1
ATOM 713 C C . ILE A 1 97 ? 8.588 9.705 6.847 1.00 11.42 233 ILE A C 1
ATOM 714 O O . ILE A 1 97 ? 9.526 9.123 6.352 1.00 12.74 233 ILE A O 1
ATOM 719 N N . ASP A 1 98 ? 8.746 10.782 7.598 1.00 11.92 234 ASP A N 1
ATOM 720 C CA . ASP A 1 98 ? 10.100 11.276 7.951 1.00 12.52 234 ASP A CA 1
ATOM 721 C C . ASP A 1 98 ? 10.672 10.530 9.177 1.00 13.29 234 ASP A C 1
ATOM 722 O O . ASP A 1 98 ? 9.918 10.179 10.078 1.00 11.39 234 ASP A O 1
ATOM 727 N N . LEU A 1 99 ? 11.996 10.356 9.215 1.00 12.74 235 LEU A N 1
ATOM 728 C CA . LEU A 1 99 ? 12.678 9.809 10.381 1.00 13.34 235 LEU A CA 1
ATOM 729 C C . LEU A 1 99 ? 13.253 10.941 11.253 1.00 12.66 235 LEU A C 1
ATOM 730 O O . LEU A 1 99 ? 13.312 12.097 10.822 1.00 15.44 235 LEU A O 1
ATOM 735 N N . ASP A 1 100 ? 13.667 10.586 12.477 1.00 13.31 236 ASP A N 1
ATOM 736 C CA . ASP A 1 100 ? 14.173 11.552 13.431 1.00 12.70 236 ASP A CA 1
ATOM 737 C C . ASP A 1 100 ? 15.675 11.720 13.231 1.00 12.99 236 ASP A C 1
ATOM 738 O O . ASP A 1 100 ? 16.484 11.005 13.793 1.00 12.48 236 ASP A O 1
ATOM 743 N N . ALA A 1 101 ? 16.066 12.702 12.403 1.00 12.17 237 ALA A N 1
ATOM 744 C CA . ALA A 1 101 ? 17.547 12.904 12.147 1.00 11.98 237 ALA A CA 1
ATOM 745 C C . ALA A 1 101 ? 18.368 13.251 13.426 1.00 13.48 237 ALA A C 1
ATOM 746 O O . ALA A 1 101 ? 19.583 12.913 13.488 1.00 16.46 237 ALA A O 1
ATOM 748 N N . THR A 1 102 ? 17.726 13.876 14.403 1.00 13.72 238 THR A N 1
ATOM 749 C CA . THR A 1 102 ? 18.344 14.248 15.717 1.00 15.15 238 THR A CA 1
ATOM 750 C C . THR A 1 102 ? 18.591 12.986 16.534 1.00 13.62 238 THR A C 1
ATOM 751 O O . THR A 1 102 ? 19.737 12.684 16.881 1.00 14.92 238 THR A O 1
ATOM 755 N N . TYR A 1 103 ? 17.560 12.189 16.767 1.00 12.27 239 TYR A N 1
ATOM 756 C CA . TYR A 1 103 ? 17.762 10.893 17.382 1.00 13.24 239 TYR A CA 1
ATOM 757 C C . TYR A 1 103 ? 18.845 10.073 16.700 1.00 12.83 239 TYR A C 1
ATOM 758 O O . TYR A 1 103 ? 19.629 9.439 17.383 1.00 13.20 239 TYR A O 1
ATOM 767 N N . LEU A 1 104 ? 18.845 10.018 15.368 1.00 12.20 240 LEU A N 1
ATOM 768 C CA . LEU A 1 104 ? 19.772 9.097 14.686 1.00 13.21 240 LEU A CA 1
ATOM 769 C C . LEU A 1 104 ? 21.233 9.516 14.964 1.00 13.95 240 LEU A C 1
ATOM 770 O O . LEU A 1 104 ? 22.162 8.717 14.711 1.00 15.59 240 LEU A O 1
ATOM 775 N N . ALA A 1 105 ? 21.455 10.774 15.351 1.00 13.83 241 ALA A N 1
ATOM 776 C CA . ALA A 1 105 ? 22.850 11.207 15.669 1.00 14.24 241 ALA A CA 1
ATOM 777 C C . ALA A 1 105 ? 23.277 10.912 17.139 1.00 14.14 241 ALA A C 1
ATOM 778 O O . ALA A 1 105 ? 24.406 11.202 17.565 1.00 14.54 241 ALA A O 1
ATOM 780 N N . THR A 1 106 ? 22.359 10.361 17.920 1.00 15.17 242 THR A N 1
ATOM 781 C CA . THR A 1 106 ? 22.628 10.129 19.338 1.00 15.61 242 THR A CA 1
ATOM 782 C C . THR A 1 106 ? 23.470 8.881 19.580 1.00 15.95 242 THR A C 1
ATOM 783 O O . THR A 1 106 ? 23.550 7.962 18.748 1.00 15.95 242 THR A O 1
ATOM 787 N N . ASP A 1 107 ? 24.156 8.887 20.715 1.00 18.88 243 ASP A N 1
ATOM 788 C CA . ASP A 1 107 ? 24.903 7.705 21.155 1.00 19.48 243 ASP A CA 1
ATOM 789 C C . ASP A 1 107 ? 24.031 6.464 21.217 1.00 18.87 243 ASP A C 1
ATOM 790 O O . ASP A 1 107 ? 24.440 5.359 20.856 1.00 18.17 243 ASP A O 1
ATOM 795 N N . GLN A 1 108 ? 22.806 6.666 21.698 1.00 18.96 244 GLN A N 1
ATOM 796 C CA . GLN A 1 108 ? 21.818 5.647 21.668 1.00 19.65 244 GLN A CA 1
ATOM 797 C C . GLN A 1 108 ? 21.615 5.011 20.277 1.00 17.45 244 GLN A C 1
ATOM 798 O O . GLN A 1 108 ? 21.597 3.782 20.119 1.00 17.26 244 GLN A O 1
ATOM 804 N N . ALA A 1 109 ? 21.407 5.848 19.271 1.00 15.33 245 ALA A N 1
ATOM 805 C CA . ALA A 1 109 ? 21.178 5.313 17.929 1.00 11.56 245 ALA A CA 1
ATOM 806 C C . ALA A 1 109 ? 22.439 4.579 17.428 1.00 13.11 245 ALA A C 1
ATOM 807 O O . ALA A 1 109 ? 22.342 3.498 16.821 1.00 12.71 245 ALA A O 1
ATOM 809 N N . MET A 1 110 ? 23.581 5.132 17.743 1.00 11.00 246 MET A N 1
ATOM 810 C CA . MET A 1 110 ? 24.859 4.463 17.403 1.00 12.71 246 MET A CA 1
ATOM 811 C C . MET A 1 110 ? 25.039 3.081 18.058 1.00 13.75 246 MET A C 1
ATOM 812 O O . MET A 1 110 ? 25.531 2.160 17.407 1.00 14.45 246 MET A O 1
ATOM 817 N N . ARG A 1 111 ? 24.678 2.958 19.343 1.00 15.10 247 ARG A N 1
ATOM 818 C CA . ARG A 1 111 ? 24.762 1.661 20.044 1.00 16.07 247 ARG A CA 1
ATOM 819 C C . ARG A 1 111 ? 23.854 0.609 19.399 1.00 17.01 247 ARG A C 1
ATOM 820 O O . ARG A 1 111 ? 24.244 -0.576 19.238 1.00 15.81 247 ARG A O 1
ATOM 828 N N . ASP A 1 112 ? 22.637 1.028 19.040 1.00 15.42 248 ASP A N 1
ATOM 829 C CA . ASP A 1 112 ? 21.616 0.074 18.561 1.00 15.99 248 ASP A CA 1
ATOM 830 C C . ASP A 1 112 ? 21.784 -0.424 17.134 1.00 15.18 248 ASP A C 1
ATOM 831 O O . ASP A 1 112 ? 21.539 -1.572 16.848 1.00 14.82 248 ASP A O 1
ATOM 836 N N . GLN A 1 113 ? 22.210 0.461 16.250 1.00 15.10 249 GLN A N 1
ATOM 837 C CA . GLN A 1 113 ? 22.213 0.220 14.800 1.00 14.89 249 GLN A CA 1
ATOM 838 C C . GLN A 1 113 ? 20.920 -0.385 14.267 1.00 14.13 249 GLN A C 1
ATOM 839 O O . GLN A 1 113 ? 20.954 -1.315 13.462 1.00 15.48 249 GLN A O 1
ATOM 845 N N . LYS A 1 114 ? 19.787 0.133 14.716 1.00 12.84 250 LYS A N 1
ATOM 846 C CA . LYS A 1 114 ? 18.479 -0.175 14.091 1.00 13.25 250 LYS A CA 1
ATOM 847 C C . LYS A 1 114 ? 18.505 0.359 12.661 1.00 13.39 250 LYS A C 1
ATOM 848 O O . LYS A 1 114 ? 17.916 -0.273 11.789 1.00 14.92 250 LYS A O 1
ATOM 854 N N . TYR A 1 115 ? 19.209 1.474 12.414 1.00 12.52 251 TYR A N 1
ATOM 855 C CA . TYR A 1 115 ? 19.604 1.863 11.044 1.00 12.65 251 TYR A CA 1
ATOM 856 C C . TYR A 1 115 ? 21.129 1.813 11.003 1.00 13.10 251 TYR A C 1
ATOM 857 O O . TYR A 1 115 ? 21.750 1.883 12.055 1.00 12.62 251 TYR A O 1
ATOM 866 N N . ASP A 1 116 ? 21.738 1.695 9.830 1.00 13.56 252 ASP A N 1
ATOM 867 C CA . ASP A 1 116 ? 23.216 1.668 9.796 1.00 14.36 252 ASP A CA 1
ATOM 868 C C . ASP A 1 116 ? 23.750 3.091 9.804 1.00 13.84 252 ASP A C 1
ATOM 869 O O . ASP A 1 116 ? 23.435 3.888 8.904 1.00 12.43 252 ASP A O 1
ATOM 874 N N . ILE A 1 117 ? 24.552 3.406 10.818 1.00 13.68 253 ILE A N 1
ATOM 875 C CA . ILE A 1 117 ? 25.026 4.767 11.045 1.00 12.93 253 ILE A CA 1
ATOM 876 C C . ILE A 1 117 ? 26.534 4.602 11.345 1.00 12.46 253 ILE A C 1
ATOM 877 O O . ILE A 1 117 ? 26.886 3.724 12.111 1.00 12.85 253 ILE A O 1
ATOM 882 N N . ARG A 1 118 ? 27.403 5.361 10.693 1.00 13.75 254 ARG A N 1
ATOM 883 C CA . ARG A 1 118 ? 28.874 5.258 10.986 1.00 11.73 254 ARG A CA 1
ATOM 884 C C . ARG A 1 118 ? 29.370 6.575 11.479 1.00 11.95 254 ARG A C 1
ATOM 885 O O . ARG A 1 118 ? 28.946 7.636 10.985 1.00 12.35 254 ARG A O 1
ATOM 893 N N . GLU A 1 119 ? 30.301 6.561 12.441 1.00 10.01 255 GLU A N 1
ATOM 894 C CA . GLU A 1 119 ? 30.918 7.841 12.853 1.00 12.27 255 GLU A CA 1
ATOM 895 C C . GLU A 1 119 ? 32.141 8.130 11.986 1.00 13.13 255 GLU A C 1
ATOM 896 O O . GLU A 1 119 ? 32.974 7.221 11.782 1.00 11.00 255 GLU A O 1
ATOM 902 N N . GLY A 1 120 ? 32.299 9.358 11.499 1.00 12.67 256 GLY A N 1
ATOM 903 C CA . GLY A 1 120 ? 33.506 9.569 10.658 1.00 14.06 256 GLY A CA 1
ATOM 904 C C . GLY A 1 120 ? 34.089 10.970 10.810 1.00 15.77 256 GLY A C 1
ATOM 905 O O . GLY A 1 120 ? 33.394 11.953 11.164 1.00 14.68 256 GLY A O 1
ATOM 906 N N . LYS A 1 121 ? 35.376 11.030 10.490 1.00 16.45 257 LYS A N 1
ATOM 907 C CA . LYS A 1 121 ? 36.147 12.237 10.598 1.00 18.58 257 LYS A CA 1
ATOM 908 C C . LYS A 1 121 ? 36.247 12.908 9.195 1.00 17.90 257 LYS A C 1
ATOM 909 O O . LYS A 1 121 ? 36.747 12.318 8.282 1.00 16.79 257 LYS A O 1
ATOM 915 N N . LYS A 1 122 ? 35.729 14.121 9.057 1.00 17.95 258 LYS A N 1
ATOM 916 C CA . LYS A 1 122 ? 35.816 14.833 7.761 1.00 17.61 258 LYS A CA 1
ATOM 917 C C . LYS A 1 122 ? 37.175 15.458 7.471 1.00 18.33 258 LYS A C 1
ATOM 918 O O . LYS A 1 122 ? 37.953 15.753 8.392 1.00 18.71 258 LYS A O 1
ATOM 924 N N . PRO A 1 123 ? 37.456 15.703 6.187 1.00 17.74 259 PRO A N 1
ATOM 925 C CA . PRO A 1 123 ? 38.633 16.552 5.922 1.00 19.79 259 PRO A CA 1
ATOM 926 C C . PRO A 1 123 ? 38.271 18.012 6.332 1.00 21.08 259 PRO A C 1
ATOM 927 O O . PRO A 1 123 ? 37.059 18.335 6.553 1.00 22.21 259 PRO A O 1
ATOM 931 N N . GLY A 1 124 ? 39.257 18.893 6.430 1.00 23.39 260 GLY A N 1
ATOM 932 C CA . GLY A 1 124 ? 38.965 20.309 6.729 1.00 24.99 260 GLY A CA 1
ATOM 933 C C . GLY A 1 124 ? 39.653 20.775 8.006 1.00 26.30 260 GLY A C 1
ATOM 934 O O . GLY A 1 124 ? 40.182 19.964 8.734 1.00 26.14 260 GLY A O 1
ATOM 935 N N . ALA A 1 125 ? 39.640 22.097 8.275 1.00 27.92 261 ALA A N 1
ATOM 936 C CA . ALA A 1 125 ? 40.553 22.697 9.263 1.00 28.24 261 ALA A CA 1
ATOM 937 C C . ALA A 1 125 ? 40.386 22.101 10.656 1.00 29.04 261 ALA A C 1
ATOM 938 O O . ALA A 1 125 ? 41.382 21.843 11.372 1.00 29.05 261 ALA A O 1
ATOM 940 N N . PHE A 1 126 ? 39.124 21.930 11.049 1.00 28.82 262 PHE A N 1
ATOM 941 C CA . PHE A 1 126 ? 38.786 21.473 12.394 1.00 28.32 262 PHE A CA 1
ATOM 942 C C . PHE A 1 126 ? 38.637 19.957 12.408 1.00 28.39 262 PHE A C 1
ATOM 943 O O . PHE A 1 126 ? 38.611 19.328 13.509 1.00 28.15 262 PHE A O 1
ATOM 951 N N . GLY A 1 127 ? 38.514 19.373 11.203 1.00 28.22 263 GLY A N 1
ATOM 952 C CA . GLY A 1 127 ? 38.474 17.905 11.083 1.00 27.33 263 GLY A CA 1
ATOM 953 C C . GLY A 1 127 ? 37.294 17.333 11.857 1.00 24.76 263 GLY A C 1
ATOM 954 O O . GLY A 1 127 ? 37.476 16.517 12.773 1.00 27.87 263 GLY A O 1
ATOM 955 N N . ASN A 1 128 ? 36.093 17.778 11.522 1.00 23.80 264 ASN A N 1
ATOM 956 C CA . ASN A 1 128 ? 34.911 17.473 12.327 1.00 22.47 264 ASN A CA 1
ATOM 957 C C . ASN A 1 128 ? 34.528 15.993 12.354 1.00 20.67 264 ASN A C 1
ATOM 958 O O . ASN A 1 128 ? 34.502 15.342 11.308 1.00 20.25 264 ASN A O 1
ATOM 963 N N . ILE A 1 129 ? 34.208 15.467 13.532 1.00 18.02 265 ILE A N 1
ATOM 964 C CA . ILE A 1 129 ? 33.777 14.090 13.634 1.00 17.15 265 ILE A CA 1
ATOM 965 C C . ILE A 1 129 ? 32.247 14.083 13.722 1.00 15.72 265 ILE A C 1
ATOM 966 O O . ILE A 1 129 ? 31.685 14.699 14.624 1.00 17.39 265 ILE A O 1
ATOM 971 N N . GLU A 1 130 ? 31.600 13.431 12.761 1.00 13.48 266 GLU A N 1
ATOM 972 C CA . GLU A 1 130 ? 30.122 13.521 12.641 1.00 13.11 266 GLU A CA 1
ATOM 973 C C . GLU A 1 130 ? 29.531 12.146 12.545 1.00 13.72 266 GLU A C 1
ATOM 974 O O . GLU A 1 130 ? 30.277 11.144 12.427 1.00 14.85 266 GLU A O 1
ATOM 980 N N . ARG A 1 131 ? 28.210 12.043 12.680 1.00 11.90 267 ARG A N 1
ATOM 981 C CA . ARG A 1 131 ? 27.540 10.750 12.437 1.00 12.96 267 ARG A CA 1
ATOM 982 C C . ARG A 1 131 ? 26.828 10.743 11.095 1.00 11.37 267 ARG A C 1
ATOM 983 O O . ARG A 1 131 ? 26.138 11.774 10.722 1.00 12.05 267 ARG A O 1
ATOM 991 N N . PHE A 1 132 ? 27.004 9.628 10.350 1.00 11.20 268 PHE A N 1
ATOM 992 C CA . PHE A 1 132 ? 26.628 9.551 8.946 1.00 11.54 268 PHE A CA 1
ATOM 993 C C . PHE A 1 132 ? 25.610 8.419 8.761 1.00 11.15 268 PHE A C 1
ATOM 994 O O . PHE A 1 132 ? 25.874 7.232 9.111 1.00 12.17 268 PHE A O 1
ATOM 1002 N N . ILE A 1 133 ? 24.434 8.764 8.236 1.00 11.69 269 ILE A N 1
ATOM 1003 C CA . ILE A 1 133 ? 23.433 7.711 7.980 1.00 10.47 269 ILE A CA 1
ATOM 1004 C C . ILE A 1 133 ? 23.783 7.004 6.680 1.00 11.27 269 ILE A C 1
ATOM 1005 O O . ILE A 1 133 ? 24.212 7.665 5.696 1.00 10.99 269 ILE A O 1
ATOM 1010 N N . TYR A 1 134 ? 23.667 5.677 6.663 1.00 10.73 270 TYR A N 1
ATOM 1011 C CA . TYR A 1 134 ? 23.919 4.974 5.399 1.00 11.45 270 TYR A CA 1
ATOM 1012 C C . TYR A 1 134 ? 22.670 5.039 4.522 1.00 13.84 270 TYR A C 1
ATOM 1013 O O . TYR A 1 134 ? 21.540 4.826 5.047 1.00 11.88 270 TYR A O 1
ATOM 1022 N N . LEU A 1 135 ? 22.858 5.371 3.232 1.00 11.23 271 LEU A N 1
ATOM 1023 C CA . LEU A 1 135 ? 21.775 5.398 2.246 1.00 13.33 271 LEU A CA 1
ATOM 1024 C C . LEU A 1 135 ? 21.996 4.296 1.231 1.00 13.17 271 LEU A C 1
ATOM 1025 O O . LEU A 1 135 ? 22.745 4.443 0.268 1.00 14.65 271 LEU A O 1
ATOM 1030 N N . LYS A 1 136 ? 21.282 3.202 1.427 1.00 14.61 272 LYS A N 1
ATOM 1031 C CA . LYS A 1 136 ? 21.420 2.001 0.571 1.00 13.63 272 LYS A CA 1
ATOM 1032 C C . LYS A 1 136 ? 21.081 2.258 -0.857 1.00 13.76 272 LYS A C 1
ATOM 1033 O O . LYS A 1 136 ? 21.786 1.762 -1.739 1.00 13.08 272 LYS A O 1
ATOM 1039 N N . SER A 1 137 ? 20.025 3.063 -1.078 1.00 15.19 273 SER A N 1
ATOM 1040 C CA . SER A 1 137 ? 19.572 3.477 -2.412 1.00 17.76 273 SER A CA 1
ATOM 1041 C C . SER A 1 137 ? 20.702 3.976 -3.286 1.00 17.29 273 SER A C 1
ATOM 1042 O O . SER A 1 137 ? 20.736 3.703 -4.503 1.00 18.26 273 SER A O 1
ATOM 1045 N N . ILE A 1 138 ? 21.625 4.702 -2.676 1.00 12.18 274 ILE A N 1
ATOM 1046 C CA . ILE A 1 138 ? 22.783 5.184 -3.444 1.00 11.55 274 ILE A CA 1
ATOM 1047 C C . ILE A 1 138 ? 24.124 4.644 -2.940 1.00 10.87 274 ILE A C 1
ATOM 1048 O O . ILE A 1 138 ? 25.205 5.106 -3.406 1.00 13.36 274 ILE A O 1
ATOM 1053 N N . ASN A 1 139 ? 24.087 3.653 -2.023 1.00 12.98 275 ASN A N 1
ATOM 1054 C CA . ASN A 1 139 ? 25.268 3.074 -1.332 1.00 11.31 275 ASN A CA 1
ATOM 1055 C C . ASN A 1 139 ? 26.318 4.131 -0.957 1.00 12.61 275 ASN A C 1
ATOM 1056 O O . ASN A 1 139 ? 27.470 4.079 -1.413 1.00 12.38 275 ASN A O 1
ATOM 1061 N N . ALA A 1 140 ? 25.931 5.066 -0.092 1.00 11.42 276 ALA A N 1
ATOM 1062 C CA . ALA A 1 140 ? 26.804 6.152 0.273 1.00 11.76 276 ALA A CA 1
ATOM 1063 C C . ALA A 1 140 ? 26.224 6.642 1.587 1.00 11.17 276 ALA A C 1
ATOM 1064 O O . ALA A 1 140 ? 25.063 6.298 1.977 1.00 11.87 276 ALA A O 1
ATOM 1066 N N . TYR A 1 141 ? 26.975 7.524 2.208 1.00 9.85 277 TYR A N 1
ATOM 1067 C CA . TYR A 1 141 ? 26.667 7.999 3.565 1.00 9.27 277 TYR A CA 1
ATOM 1068 C C . TYR A 1 141 ? 26.386 9.496 3.503 1.00 10.74 277 TYR A C 1
ATOM 1069 O O . TYR A 1 141 ? 26.942 10.225 2.693 1.00 10.09 277 TYR A O 1
ATOM 1078 N N . CYS A 1 142 ? 25.540 9.953 4.404 1.00 9.70 278 CYS A N 1
ATOM 1079 C CA . CYS A 1 142 ? 25.210 11.419 4.413 1.00 10.83 278 CYS A CA 1
ATOM 1080 C C . CYS A 1 142 ? 25.278 11.896 5.880 1.00 9.53 278 CYS A C 1
ATOM 1081 O O . CYS A 1 142 ? 24.819 11.160 6.784 1.00 10.52 278 CYS A O 1
ATOM 1084 N N . SER A 1 143 ? 25.916 13.045 6.148 1.00 7.69 279 SER A N 1
ATOM 1085 C CA . SER A 1 143 ? 26.130 13.552 7.534 1.00 9.19 279 SER A CA 1
ATOM 1086 C C . SER A 1 143 ? 24.788 14.007 8.147 1.00 8.38 279 SER A C 1
ATOM 1087 O O . SER A 1 143 ? 24.153 14.882 7.542 1.00 10.46 279 SER A O 1
ATOM 1090 N N . LEU A 1 144 ? 24.436 13.490 9.327 1.00 9.17 280 LEU A N 1
ATOM 1091 C CA . LEU A 1 144 ? 23.252 13.913 10.090 1.00 11.25 280 LEU A CA 1
ATOM 1092 C C . LEU A 1 144 ? 23.364 15.418 10.531 1.00 13.44 280 LEU A C 1
ATOM 1093 O O . LEU A 1 144 ? 22.354 16.167 10.640 1.00 13.52 280 LEU A O 1
ATOM 1098 N N . SER A 1 145 ? 24.626 15.857 10.655 1.00 14.10 281 SER A N 1
ATOM 1099 C CA . SER A 1 145 ? 24.955 17.235 10.984 1.00 15.18 281 SER A CA 1
ATOM 1100 C C . SER A 1 145 ? 24.524 18.135 9.853 1.00 14.97 281 SER A C 1
ATOM 1101 O O . SER A 1 145 ? 23.868 19.133 10.119 1.00 16.53 281 SER A O 1
ATOM 1104 N N . ASP A 1 146 ? 24.801 17.740 8.611 1.00 12.26 282 ASP A N 1
ATOM 1105 C CA . ASP A 1 146 ? 24.428 18.507 7.446 1.00 13.63 282 ASP A CA 1
ATOM 1106 C C . ASP A 1 146 ? 22.886 18.538 7.248 1.00 13.88 282 ASP A C 1
ATOM 1107 O O . ASP A 1 146 ? 22.304 19.597 7.079 1.00 13.09 282 ASP A O 1
ATOM 1112 N N . ILE A 1 147 ? 22.244 17.363 7.279 1.00 11.94 283 ILE A N 1
ATOM 1113 C CA . ILE A 1 147 ? 20.775 17.250 7.075 1.00 11.13 283 ILE A CA 1
ATOM 1114 C C . ILE A 1 147 ? 20.000 18.152 8.086 1.00 9.98 283 ILE A C 1
ATOM 1115 O O . ILE A 1 147 ? 19.011 18.777 7.732 1.00 10.40 283 ILE A O 1
ATOM 1120 N N . ALA A 1 148 ? 20.394 18.143 9.347 1.00 12.31 284 ALA A N 1
ATOM 1121 C CA . ALA A 1 148 ? 19.696 18.823 10.399 1.00 12.71 284 ALA A CA 1
ATOM 1122 C C . ALA A 1 148 ? 20.221 20.238 10.777 1.00 13.97 284 ALA A C 1
ATOM 1123 O O . ALA A 1 148 ? 19.828 20.797 11.810 1.00 12.72 284 ALA A O 1
ATOM 1125 N N . ALA A 1 149 ? 21.072 20.818 9.947 1.00 12.84 285 ALA A N 1
ATOM 1126 C CA . ALA A 1 149 ? 21.672 22.151 10.218 1.00 14.85 285 ALA A CA 1
ATOM 1127 C C . ALA A 1 149 ? 20.622 23.239 10.159 1.00 15.00 285 ALA A C 1
ATOM 1128 O O . ALA A 1 149 ? 19.60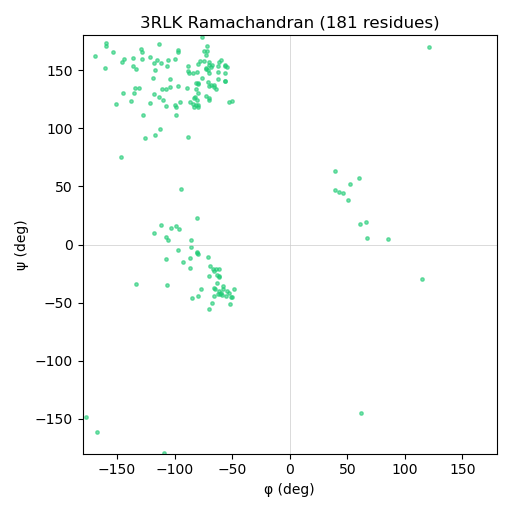7 23.134 9.511 1.00 14.95 285 ALA A O 1
ATOM 1130 N N . TYR A 1 150 ? 20.905 24.305 10.869 1.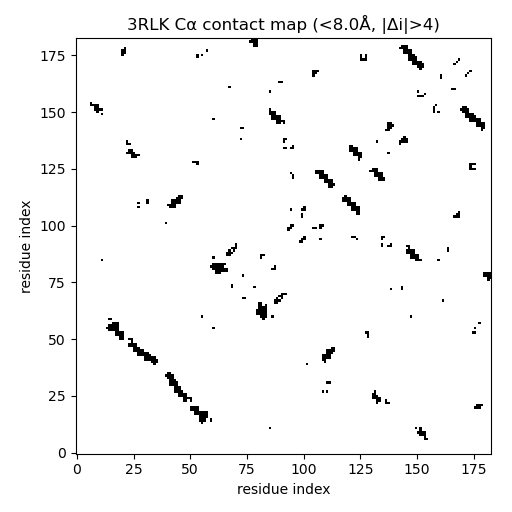00 16.61 286 TYR A N 1
ATOM 1131 C CA . TYR A 1 150 ? 20.023 25.462 10.903 1.00 17.89 286 TYR A CA 1
ATOM 1132 C C . TYR A 1 150 ? 19.678 25.853 9.477 1.00 16.53 286 TYR A C 1
ATOM 1133 O O . TYR A 1 150 ? 20.568 26.028 8.635 1.00 17.25 286 TYR A O 1
ATOM 1142 N N . HIS A 1 151 ? 18.371 25.895 9.198 1.00 14.83 287 HIS A N 1
ATOM 1143 C CA . HIS A 1 151 ? 17.848 26.240 7.843 1.00 15.86 287 HIS A CA 1
ATOM 1144 C C . HIS A 1 151 ? 18.112 25.276 6.688 1.00 13.44 287 HIS A C 1
ATOM 1145 O O . HIS A 1 151 ? 17.792 25.623 5.530 1.00 12.35 287 HIS A O 1
ATOM 1152 N N . ALA A 1 152 ? 18.697 24.109 6.954 1.00 12.25 288 ALA A N 1
ATOM 1153 C CA . ALA A 1 152 ? 18.913 23.135 5.851 1.00 12.74 288 ALA A CA 1
ATOM 1154 C C . ALA A 1 152 ? 17.576 22.530 5.373 1.00 11.88 288 ALA A C 1
ATOM 1155 O O . ALA A 1 152 ? 17.434 22.138 4.185 1.00 12.21 288 ALA A O 1
ATOM 1157 N N . ASP A 1 153 ? 16.628 22.497 6.299 1.00 10.50 289 ASP A N 1
ATOM 1158 C CA . ASP A 1 153 ? 15.304 21.906 6.073 1.00 9.55 289 ASP A CA 1
ATOM 1159 C C . ASP A 1 153 ? 15.395 20.469 5.473 1.00 11.41 289 ASP A C 1
ATOM 1160 O O . ASP A 1 153 ? 14.599 20.067 4.581 1.00 10.85 289 ASP A O 1
ATOM 1165 N N . GLY A 1 154 ? 16.380 19.722 5.953 1.00 11.06 290 GLY A N 1
ATOM 1166 C CA . GLY A 1 154 ? 16.624 18.352 5.465 1.00 11.21 290 GLY A CA 1
ATOM 1167 C C . GLY A 1 154 ? 15.672 17.379 6.107 1.00 11.16 290 GLY A C 1
ATOM 1168 O O . GLY A 1 154 ? 15.391 17.476 7.317 1.00 12.62 290 GLY A O 1
ATOM 1169 N N . VAL A 1 155 ? 15.153 16.437 5.306 1.00 11.97 291 VAL A N 1
ATOM 1170 C CA . VAL A 1 155 ? 14.329 15.352 5.809 1.00 11.37 291 VAL A CA 1
ATOM 1171 C C . VAL A 1 155 ? 14.818 13.989 5.254 1.00 11.81 291 VAL A C 1
ATOM 1172 O O . VAL A 1 155 ? 15.123 13.829 4.042 1.00 10.86 291 VAL A O 1
ATOM 1176 N N . ILE A 1 156 ? 14.893 13.029 6.175 1.00 10.98 292 ILE A N 1
ATOM 1177 C CA . ILE A 1 156 ? 15.158 11.655 5.789 1.00 12.36 292 ILE A CA 1
ATOM 1178 C C . ILE A 1 156 ? 13.755 11.021 5.695 1.00 11.49 292 ILE A C 1
ATOM 1179 O O . ILE A 1 156 ? 13.007 10.941 6.725 1.00 12.71 292 ILE A O 1
ATOM 1184 N N . VAL A 1 157 ? 13.483 10.501 4.503 1.00 10.92 293 VAL A N 1
ATOM 1185 C CA . VAL A 1 157 ? 12.176 9.911 4.195 1.00 11.10 293 VAL A CA 1
ATOM 1186 C C . VAL A 1 157 ? 12.300 8.402 4.125 1.00 12.65 293 VAL A C 1
ATOM 1187 O O . VAL A 1 157 ? 13.004 7.854 3.301 1.00 11.88 293 VAL A O 1
ATOM 1191 N N . GLY A 1 158 ? 11.573 7.731 4.996 1.00 11.72 294 GLY A N 1
ATOM 1192 C CA . GLY A 1 158 ? 11.453 6.282 4.888 1.00 12.19 294 GLY A CA 1
ATOM 1193 C C . GLY A 1 158 ? 10.063 5.818 4.442 1.00 9.46 294 GLY A C 1
ATOM 1194 O O . GLY A 1 158 ? 9.212 6.628 4.096 1.00 12.02 294 GLY A O 1
ATOM 1195 N N . PHE A 1 159 ? 9.888 4.506 4.334 1.00 9.38 295 PHE A N 1
ATOM 1196 C CA . PHE A 1 159 ? 8.606 3.993 3.939 1.00 9.67 295 PHE A CA 1
ATOM 1197 C C . PHE A 1 159 ? 8.303 2.793 4.808 1.00 9.73 295 PHE A C 1
ATOM 1198 O O . PHE A 1 159 ? 9.091 1.857 4.900 1.00 9.80 295 PHE A O 1
ATOM 1206 N N . TRP A 1 160 ? 7.156 2.865 5.501 1.00 11.45 296 TRP A N 1
ATOM 1207 C CA . TRP A 1 160 ? 6.788 1.871 6.517 1.00 10.53 296 TRP A CA 1
ATOM 1208 C C . TRP A 1 160 ? 6.224 0.635 5.824 1.00 11.73 296 TRP A C 1
ATOM 1209 O O . TRP A 1 160 ? 5.135 0.691 5.110 1.00 12.03 296 TRP A O 1
ATOM 1220 N N . ARG A 1 161 ? 6.912 -0.480 6.067 1.00 11.28 297 ARG A N 1
ATOM 1221 C CA . ARG A 1 161 ? 6.655 -1.767 5.391 1.00 12.92 297 ARG A CA 1
ATOM 1222 C C . ARG A 1 161 ? 5.993 -2.774 6.303 1.00 12.36 297 ARG A C 1
ATOM 1223 O O . ARG A 1 161 ? 5.514 -3.804 5.827 1.00 13.83 297 ARG A O 1
ATOM 1231 N N . ASP A 1 162 ? 5.953 -2.501 7.615 1.00 12.96 298 ASP A N 1
ATOM 1232 C CA . ASP A 1 162 ? 5.532 -3.493 8.612 1.00 12.79 298 ASP A CA 1
ATOM 1233 C C . ASP A 1 162 ? 3.995 -3.571 8.631 1.00 13.95 298 ASP A C 1
ATOM 1234 O O . ASP A 1 162 ? 3.331 -2.578 8.919 1.00 13.61 298 ASP A O 1
ATOM 1239 N N . PRO A 1 163 ? 3.440 -4.771 8.307 1.00 15.49 299 PRO A N 1
ATOM 1240 C CA . PRO A 1 163 ? 2.003 -4.887 8.267 1.00 15.54 299 PRO A CA 1
ATOM 1241 C C . PRO A 1 163 ? 1.388 -5.061 9.654 1.00 17.92 299 PRO A C 1
ATOM 1242 O O . PRO A 1 163 ? 0.158 -5.084 9.753 1.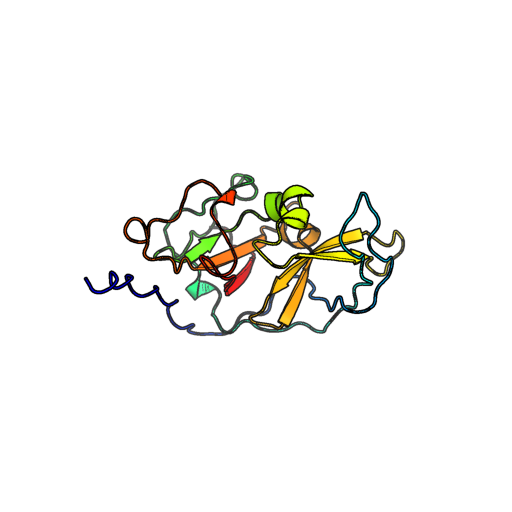00 19.81 299 PRO A O 1
ATOM 1246 N N . SER A 1 164 ? 2.211 -5.215 10.699 1.00 20.17 300 SER A N 1
ATOM 1247 C CA . SER A 1 164 ? 1.701 -5.316 12.107 1.00 21.12 300 SER A CA 1
ATOM 1248 C C . SER A 1 164 ? 0.833 -4.111 12.506 1.00 22.49 300 SER A C 1
ATOM 1249 O O . SER A 1 164 ? 0.996 -3.009 11.999 1.00 18.25 300 SER A O 1
ATOM 1252 N N . SER A 1 165 ? -0.080 -4.351 13.464 1.00 23.49 301 SER A N 1
ATOM 1253 C CA . SER A 1 165 ? -1.112 -3.379 13.905 1.00 23.26 301 SER A CA 1
ATOM 1254 C C . SER A 1 165 ? -1.793 -2.633 12.747 1.00 21.17 301 SER A C 1
ATOM 1255 O O . SER A 1 165 ? -1.970 -1.422 12.790 1.00 20.07 301 SER A O 1
ATOM 1258 N N . GLY A 1 166 ? -2.168 -3.384 11.712 1.00 20.02 302 GLY A N 1
ATOM 1259 C CA . GLY A 1 166 ? -2.805 -2.809 10.521 1.00 19.32 302 GLY A CA 1
ATOM 1260 C C . GLY A 1 166 ? -1.921 -1.900 9.712 1.00 20.87 302 GLY A C 1
ATOM 1261 O O . GLY A 1 166 ? -2.433 -1.118 8.893 1.00 21.64 302 GLY A O 1
ATOM 1262 N N . GLY A 1 167 ? -0.590 -2.002 9.882 1.00 19.02 303 GLY A N 1
ATOM 1263 C CA . GLY A 1 167 ? 0.286 -1.154 9.057 1.00 17.21 303 GLY A CA 1
ATOM 1264 C C . GLY A 1 167 ? 0.496 0.221 9.664 1.00 14.92 303 GLY A C 1
ATOM 1265 O O . GLY A 1 167 ? 1.157 1.087 9.051 1.00 15.93 303 GLY A O 1
ATOM 1266 N N . ALA A 1 168 ? -0.039 0.452 10.868 1.00 13.72 304 ALA A N 1
ATOM 1267 C CA . ALA A 1 168 ? 0.066 1.797 11.518 1.00 12.32 304 ALA A CA 1
ATOM 1268 C C . ALA A 1 168 ? 1.531 2.181 11.838 1.00 12.48 304 ALA A C 1
ATOM 1269 O O . ALA A 1 168 ? 2.276 1.392 12.439 1.00 11.43 304 ALA A O 1
ATOM 1271 N N . ILE A 1 169 ? 1.897 3.420 11.492 1.00 11.65 305 ILE A N 1
ATOM 1272 C CA . ILE A 1 169 ? 3.254 3.947 11.775 1.00 10.84 305 ILE A CA 1
ATOM 1273 C C . ILE A 1 169 ? 3.294 4.455 13.221 1.00 12.52 305 ILE A C 1
ATOM 1274 O O . ILE A 1 169 ? 2.386 5.203 13.628 1.00 11.70 305 ILE A O 1
ATOM 1279 N N . PRO A 1 170 ? 4.263 3.977 14.018 1.00 12.90 306 PRO A N 1
ATOM 1280 C CA .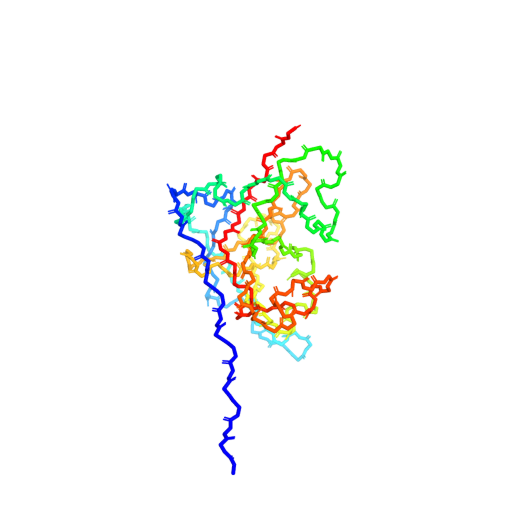 PRO A 1 170 ? 4.349 4.341 15.460 1.00 15.06 306 PRO A CA 1
ATOM 1281 C C . PRO A 1 170 ? 4.543 5.851 15.624 1.00 15.09 306 PRO A C 1
ATOM 1282 O O . PRO A 1 170 ? 5.009 6.574 14.720 1.00 13.32 306 PRO A O 1
ATOM 1286 N N . PHE A 1 171 ? 4.166 6.343 16.798 1.00 15.22 307 PHE A N 1
ATOM 1287 C CA . PHE A 1 171 ? 4.477 7.699 17.170 1.00 15.41 307 PHE A CA 1
ATOM 1288 C C . PHE A 1 171 ? 5.721 7.705 18.086 1.00 16.75 307 PHE A C 1
ATOM 1289 O O . PHE A 1 171 ? 5.961 8.679 18.830 1.00 17.12 307 PHE A O 1
ATOM 1297 N N . ASP A 1 172 ? 6.460 6.578 18.090 1.00 16.98 308 ASP A N 1
ATOM 1298 C CA . ASP A 1 172 ? 7.660 6.446 18.910 1.00 16.49 308 ASP A CA 1
ATOM 1299 C C . ASP A 1 172 ? 8.793 5.989 17.970 1.00 16.15 308 ASP A C 1
ATOM 1300 O O . ASP A 1 172 ? 8.771 4.870 17.463 1.00 14.77 308 ASP A O 1
ATOM 1305 N N . PHE A 1 173 ? 9.755 6.887 17.742 1.00 14.69 309 PHE A N 1
ATOM 1306 C CA . PHE A 1 173 ? 10.784 6.648 16.724 1.00 15.21 309 PHE A CA 1
ATOM 1307 C C . PHE A 1 173 ? 11.689 5.458 17.081 1.00 14.16 309 PHE A C 1
ATOM 1308 O O . PHE A 1 173 ? 12.283 4.819 16.217 1.00 13.95 309 PHE A O 1
ATOM 1316 N N . THR A 1 174 ? 11.757 5.129 18.359 1.00 14.96 310 THR A N 1
ATOM 1317 C CA . THR A 1 174 ? 12.582 3.996 18.753 1.00 16.60 310 THR A CA 1
ATOM 1318 C C . THR A 1 174 ? 11.954 2.680 18.314 1.00 16.86 310 THR A C 1
ATOM 1319 O O . THR A 1 174 ? 12.623 1.641 18.371 1.00 18.98 310 THR A O 1
ATOM 1323 N N . LYS A 1 175 ? 10.685 2.694 17.852 1.00 17.27 311 LYS A N 1
ATOM 1324 C CA . LYS A 1 175 ? 10.079 1.510 17.255 1.00 15.32 311 LYS A CA 1
ATOM 1325 C C . LYS A 1 175 ? 10.491 1.307 15.798 1.00 15.21 311 LYS A C 1
ATOM 1326 O O . LYS A 1 175 ? 10.174 0.300 15.224 1.00 14.55 311 LYS A O 1
ATOM 1332 N N . PHE A 1 176 ? 11.196 2.264 15.196 1.00 14.41 312 PHE A N 1
ATOM 1333 C CA . PHE A 1 176 ? 11.609 2.146 13.776 1.00 12.86 312 PHE A CA 1
ATOM 1334 C C . PHE A 1 176 ? 12.959 1.428 13.614 1.00 13.59 312 PHE A C 1
ATOM 1335 O O . PHE A 1 176 ? 13.815 1.518 14.506 1.00 15.22 312 PHE A O 1
ATOM 1343 N N . ASP A 1 177 ? 13.131 0.732 12.495 1.00 12.75 313 ASP A N 1
ATOM 1344 C CA . ASP A 1 177 ? 14.405 0.110 12.121 1.00 11.31 313 ASP A CA 1
ATOM 1345 C C . ASP A 1 177 ? 14.484 -0.016 10.631 1.00 11.99 313 ASP A C 1
ATOM 1346 O O . ASP A 1 177 ? 13.483 0.129 9.983 1.00 11.73 313 ASP A O 1
ATOM 1351 N N . LYS A 1 178 ? 15.654 -0.290 10.065 1.00 9.72 314 LYS A N 1
ATOM 1352 C CA . LYS A 1 178 ? 15.772 -0.272 8.625 1.00 9.60 314 LYS A CA 1
ATOM 1353 C C . LYS A 1 178 ? 14.994 -1.345 7.871 1.00 10.32 314 LYS A C 1
ATOM 1354 O O . LYS A 1 178 ? 14.769 -1.168 6.673 1.00 10.32 314 LYS A O 1
ATOM 1360 N N . THR A 1 179 ? 14.619 -2.452 8.519 1.00 9.97 315 THR A N 1
ATOM 1361 C CA . THR A 1 179 ? 13.760 -3.469 7.890 1.00 10.92 315 THR A CA 1
ATOM 1362 C C . THR A 1 179 ? 12.231 -3.081 7.897 1.00 10.11 315 THR A C 1
ATOM 1363 O O . THR A 1 179 ? 11.572 -3.188 6.855 1.00 11.61 315 THR A O 1
ATOM 1367 N N . LYS A 1 180 ? 11.759 -2.580 9.032 1.00 10.52 316 LYS A N 1
ATOM 1368 C CA . LYS A 1 180 ? 10.407 -2.056 9.147 1.00 9.97 316 LYS A CA 1
ATOM 1369 C C . LYS A 1 180 ? 10.201 -0.828 8.302 1.00 10.70 316 LYS A C 1
ATOM 1370 O O . LYS A 1 180 ? 9.076 -0.599 7.807 1.00 10.83 316 LYS A O 1
ATOM 1376 N N . CYS A 1 181 ? 11.236 0.021 8.218 1.00 9.58 317 CYS A N 1
ATOM 1377 C CA . CYS A 1 181 ? 11.085 1.338 7.569 1.00 10.90 317 CYS A CA 1
ATOM 1378 C C . CYS A 1 181 ? 12.354 1.804 6.833 1.00 11.17 317 CYS A C 1
ATOM 1379 O O . CYS A 1 181 ? 13.029 2.751 7.284 1.00 13.61 317 CYS A O 1
ATOM 1382 N N . PRO A 1 182 ? 12.628 1.200 5.654 1.00 14.04 318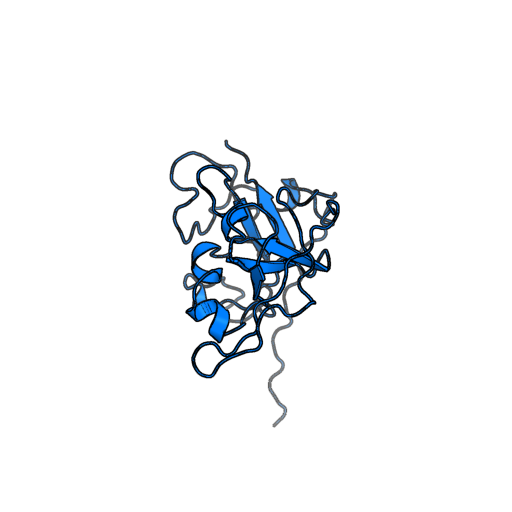 PRO A N 1
ATOM 1383 C CA . PRO A 1 182 ? 13.887 1.549 5.006 1.00 12.72 318 PRO A CA 1
ATOM 1384 C C . PRO A 1 182 ? 13.873 2.979 4.460 1.00 12.50 318 PRO A C 1
ATOM 1385 O O . PRO A 1 182 ? 12.804 3.516 4.085 1.00 9.35 318 PRO A O 1
ATOM 1389 N N . ILE A 1 183 ? 15.064 3.595 4.480 1.00 9.44 319 ILE A N 1
ATOM 1390 C CA . ILE A 1 183 ? 15.182 4.964 3.932 1.00 9.80 319 ILE A CA 1
ATOM 1391 C C . ILE A 1 183 ? 15.026 4.902 2.441 1.00 9.63 319 ILE A C 1
ATOM 1392 O O . ILE A 1 183 ? 15.652 4.051 1.777 1.00 12.67 319 ILE A O 1
ATOM 1397 N N . GLN A 1 184 ? 14.256 5.829 1.895 1.00 7.87 320 GLN A N 1
ATOM 1398 C CA . GLN A 1 184 ? 14.002 5.895 0.432 1.00 9.57 320 GLN A CA 1
ATOM 1399 C C . GLN A 1 184 ? 14.762 7.047 -0.150 1.00 12.25 320 GLN A C 1
ATOM 1400 O O . GLN A 1 184 ? 15.162 6.997 -1.323 1.00 12.46 320 GLN A O 1
ATOM 1406 N N . ALA A 1 185 ? 14.891 8.138 0.611 1.00 11.85 321 ALA A N 1
ATOM 1407 C CA . ALA A 1 185 ? 15.595 9.332 0.101 1.00 12.67 321 ALA A CA 1
ATOM 1408 C C . ALA A 1 185 ? 15.867 10.349 1.201 1.00 11.50 321 ALA A C 1
ATOM 1409 O O . ALA A 1 185 ? 15.268 10.284 2.286 1.00 11.03 321 ALA A O 1
ATOM 1411 N N . VAL A 1 186 ? 16.800 11.279 0.935 1.00 9.03 322 VAL A N 1
ATOM 1412 C CA . VAL A 1 186 ? 17.027 12.418 1.841 1.00 9.52 322 VAL A CA 1
ATOM 1413 C C . VAL A 1 186 ? 16.689 13.594 0.953 1.00 7.97 322 VAL A C 1
ATOM 1414 O O . VAL A 1 186 ? 17.194 13.710 -0.228 1.00 9.67 322 VAL A O 1
ATOM 1418 N N . ILE A 1 187 ? 15.826 14.485 1.462 1.00 9.72 323 ILE A N 1
ATOM 1419 C CA . ILE A 1 187 ? 15.391 15.633 0.654 1.00 8.67 323 ILE A CA 1
ATOM 1420 C C . ILE A 1 187 ? 15.580 16.939 1.407 1.00 9.56 323 ILE A C 1
ATOM 1421 O O . ILE A 1 187 ? 15.742 16.931 2.643 1.00 11.24 323 ILE A O 1
ATOM 1426 N N . VAL A 1 188 ? 15.490 18.033 0.646 1.00 8.08 324 VAL A N 1
ATOM 1427 C CA . VAL A 1 188 ? 15.180 19.342 1.219 1.00 10.11 324 VAL A CA 1
ATOM 1428 C C . VAL A 1 188 ? 13.657 19.631 1.008 1.00 11.31 324 VAL A C 1
ATOM 1429 O O . VAL A 1 188 ? 13.183 19.733 -0.122 1.00 12.08 324 VAL A O 1
ATOM 1433 N N . VAL A 1 189 ? 12.866 19.649 2.092 1.00 11.79 325 VAL A N 1
ATOM 1434 C CA . VAL A 1 189 ? 11.413 19.850 1.890 1.00 12.90 325 VAL A CA 1
ATOM 1435 C C . VAL A 1 189 ? 11.124 21.300 1.444 1.00 12.71 325 VAL A C 1
ATOM 1436 O O . VAL A 1 189 ? 11.511 22.253 2.131 1.00 12.73 325 VAL A O 1
ATOM 1440 N N . PRO A 1 190 ? 10.441 21.479 0.305 1.00 14.00 326 PRO A N 1
ATOM 1441 C CA . PRO A 1 190 ? 10.076 22.876 -0.136 1.00 15.03 326 PRO A CA 1
ATOM 1442 C C . PRO A 1 190 ? 9.167 23.612 0.825 1.00 16.15 326 PRO A C 1
ATOM 1443 O O . PRO A 1 190 ? 8.250 23.030 1.418 1.00 16.65 326 PRO A O 1
ATOM 1447 N N . ARG A 1 191 ? 9.421 24.911 0.955 1.00 14.75 327 ARG A N 1
ATOM 1448 C CA . ARG A 1 191 ? 8.447 25.796 1.619 1.00 17.20 327 ARG A CA 1
ATOM 1449 C C . ARG A 1 191 ? 7.131 25.870 0.905 1.00 18.71 327 ARG A C 1
ATOM 1450 O O . ARG A 1 191 ? 7.078 25.712 -0.301 1.00 17.40 327 ARG A O 1
ATOM 1458 N N . ALA A 1 192 ? 6.069 26.172 1.649 1.00 21.65 328 ALA A N 1
ATOM 1459 C CA . ALA A 1 192 ? 4.782 26.363 0.993 1.00 25.82 328 ALA A CA 1
ATOM 1460 C C . ALA A 1 192 ? 4.053 27.547 1.627 1.00 28.28 328 ALA A C 1
ATOM 1461 O O . ALA A 1 192 ? 4.667 28.466 2.226 1.00 29.64 328 ALA A O 1
#

Solvent-accessible surface area: 10298 Å² total; per-residue (Å²): 186,137,121,141,153,110,105,105,80,66,98,50,64,120,34,96,29,126,36,60,6,54,32,39,2,15,33,0,117,112,77,102,61,87,72,62,204,146,42,86,29,32,12,25,38,5,91,114,46,154,98,99,96,2,99,13,17,45,129,12,0,18,18,132,60,180,24,57,32,60,38,69,50,16,80,111,59,84,28,110,11,0,108,9,146,16,2,9,4,5,19,1,71,48,3,39,48,78,87,6,5,175,62,68,74,4,51,4,72,16,0,56,30,94,60,113,186,10,73,81,26,40,0,0,41,1,157,69,13,99,2,16,0,0,4,58,38,0,30,48,198,113,22,9,0,3,0,0,0,4,10,68,26,37,67,104,84,18,64,29,25,169,56,13,57,112,2,36,93,104,72,0,38,22,31,0,0,0,54,2,48,176,96

Secondary structure (DSSP, 8-state):
-PPPPPPPPP-PPPPSS-EE-SS-EEEEEEEEE---SSS-S-EEEEEEE---EESS-GGGGEESBPP--TTSTTTTS-B-EE--TTEEE--HHHHTSHHHHHH-SS-EEEEEPSSSS--EEEEEEEGGGTEEEEHHHHTSTTT-EEEEEE----GGGGPPPS-GGG--TTTS-EEEEEEPPB-

Radius of gyration: 17.12 Å; Cα contacts (8 Å, |Δi|>4): 380; chains: 1; bounding box: 43×55×38 Å

B-factor: mean 17.15, std 6.4, range [7.07, 43.6]

Sequence (183 aa):
PDPVIPDPPIDPPPGTGKYTCPFAIWSLEEVYEPPTKNRPWPIYNAVELQPREFDVALKDLLGNTKWRDWDSRLSYTTFRGCRGNGYIDLDATYLATDQAMRDQKYDIREGKKPGAFGNIERFIYLKSINAYCSLSDIAAYHADGVIVGFWRDPSSGGAIPFDFTKFDKTKCPIQAVIVVPRA

Nearest PDB structures (foldseek):
  3rlc-assembly1_A  TM=9.892E-01  e=8.934E-34  Qubevirus durum

InterPro domains:
  IPR002703 Levivirus coat protein [PF01819] (4-133)
  IPR015954 Bacteriophage RNA-type, capsid [G3DSA:3.30.380.10] (2-133)
  IPR015954 Bacteriophage RNA-type, capsid [SSF55405] (2-133)
  IPR031819 Read-through domain [PF16814] (151-328)

Organism: Escherichia virus Qbeta (NCBI:txid39803)